Protein AF-A0A1B6AI35-F1 (afdb_monomer_lite)

Foldseek 3Di:
DDDQDDDAPLNSVLVVLVVVVVVDAFKDKDFAPFFQLDDVVQVVVLRCVLVVPFQKEFAAEPQLATRMIMGNHSVSVLSVFDRVCPPHNCSNVSSVVSCVVVVGGYHYDYYTYGDDDLVSLVVLLPPPSRDPVSNCVSVVVPQFQEEEEEEDAQLQPQQLVQLVVCCVLPVRYYEYEYQDHPDCNVVSNVVRHHYHYFHHDPVRSLVVSVVVDPTPHYHYDYSNDDDDSCVSVVQRVQVVDVPDPDDDD

Secondary structure (DSSP, 8-state):
-PPP-SSSHHHHHHHHHHHHHHH--S-EEEE-S--TT--HHHHHHHHHHHHTT-SEEEEEBTTSSEEEEEESS--GGGG-S-GGGTTSTTHHHHHHHHHHHTT--EEE---B----SHHHHHHHTT-TTS-HHHHHHHTT-SPPPEEEEEEESS-TTTHHHHHHHHHHH--S-EEEEES---STHHHHHTTTSEEEE--SSHHHHHHHHHHH---SEEEE--TT----TTHHHHHHHHHTSTT------

pLDDT: mean 90.68, std 7.68, range [59.0, 98.56]

Sequence (249 aa):
MLPQSGGDLGRRLTHAVETVFSWRAGPLVVLGTDAPTLTGDHLTAAFAALEGGSDVVLGPAFDGGYYLIGMRAPHTGLFGIDPALWSTEKVLTATLALAERKRLSTQLLSPLRDLDTPDDAAALLDDPRLPADIAALLRKERPVKVSIIMPVLNEEATVRTSLSRLCRDFPDCELVVDGGSTDATVESASPHATVLHSARGRARQMNTGARHCTGEVLWFVHADTEIAPAALAQIRAVLAAPDVVGGAV

Radius of gyration: 28.38 Å; chains: 1; bounding box: 57×36×75 Å

Structure (mmCIF, N/CA/C/O backbone):
data_AF-A0A1B6AI35-F1
#
_entry.id   AF-A0A1B6AI35-F1
#
loop_
_atom_site.group_PDB
_atom_site.id
_atom_site.type_symbol
_atom_site.label_atom_id
_atom_site.label_alt_id
_atom_site.label_comp_id
_atom_site.label_asym_id
_atom_site.label_entity_id
_atom_site.label_seq_id
_atom_site.pdbx_PDB_ins_code
_atom_site.Cartn_x
_atom_site.Cartn_y
_atom_site.Cartn_z
_atom_site.occupancy
_atom_site.B_iso_or_equiv
_atom_site.auth_seq_id
_atom_site.auth_comp_id
_atom_site.auth_asym_id
_atom_site.auth_atom_id
_atom_site.pdbx_PDB_model_num
ATOM 1 N N . MET A 1 1 ? -11.235 -17.931 3.988 1.00 67.06 1 MET A N 1
ATOM 2 C CA . MET A 1 1 ? -11.504 -16.489 3.799 1.00 67.06 1 MET A CA 1
ATOM 3 C C . MET A 1 1 ? -13.006 -16.287 3.715 1.00 67.06 1 MET A C 1
ATOM 5 O O . MET A 1 1 ? -13.656 -17.108 3.078 1.00 67.06 1 MET A O 1
ATOM 9 N N . LEU A 1 2 ? -13.544 -15.255 4.371 1.00 82.25 2 LEU A N 1
ATOM 10 C CA . LEU A 1 2 ? -14.963 -14.892 4.317 1.00 82.25 2 LEU A CA 1
ATOM 11 C C . LEU A 1 2 ? -15.118 -13.665 3.400 1.00 82.25 2 LEU A C 1
ATOM 13 O O . LEU A 1 2 ? -14.504 -12.640 3.694 1.00 82.25 2 LEU A O 1
ATOM 17 N N . PRO A 1 3 ? -15.861 -13.750 2.281 1.00 86.69 3 PRO A N 1
ATOM 18 C CA . PRO A 1 3 ? -16.094 -12.591 1.427 1.00 86.69 3 PRO A CA 1
ATOM 19 C C . PRO A 1 3 ? -16.960 -11.560 2.160 1.00 86.69 3 PRO A C 1
ATOM 21 O O . PRO A 1 3 ? -17.913 -11.921 2.849 1.00 86.69 3 PRO A O 1
ATOM 24 N N . GLN A 1 4 ? -16.650 -10.272 1.998 1.00 87.31 4 GLN A N 1
ATOM 25 C CA . GLN A 1 4 ? -17.502 -9.209 2.531 1.00 87.31 4 GLN A CA 1
ATOM 26 C C . GLN A 1 4 ? -18.846 -9.202 1.792 1.00 87.31 4 GLN A C 1
ATOM 28 O O . GLN A 1 4 ? -18.881 -9.250 0.562 1.00 87.31 4 GLN A O 1
ATOM 33 N N . SER A 1 5 ? -19.953 -9.112 2.529 1.00 85.19 5 SER A N 1
ATOM 34 C CA . SER A 1 5 ? -21.302 -9.105 1.960 1.00 85.19 5 SER A CA 1
ATOM 35 C C . SER A 1 5 ? -22.166 -8.024 2.618 1.00 85.19 5 SER A C 1
ATOM 37 O O . SER A 1 5 ? -22.082 -7.790 3.818 1.00 85.19 5 SER A O 1
ATOM 39 N N . GLY A 1 6 ? -22.966 -7.312 1.821 1.00 82.75 6 GLY A N 1
ATOM 40 C CA . GLY A 1 6 ? -23.762 -6.171 2.287 1.00 82.75 6 GLY A CA 1
ATOM 41 C C . GLY A 1 6 ? -23.595 -4.925 1.413 1.00 82.75 6 GLY A C 1
ATOM 42 O O . GLY A 1 6 ? -22.562 -4.733 0.767 1.00 82.75 6 GLY A O 1
ATOM 43 N N . GLY A 1 7 ? -24.642 -4.093 1.381 1.00 84.88 7 GLY A N 1
ATOM 44 C CA . GLY A 1 7 ? -24.722 -2.907 0.515 1.00 84.88 7 GLY A CA 1
ATOM 45 C C . GLY A 1 7 ? -23.834 -1.735 0.943 1.00 84.88 7 GLY A C 1
ATOM 46 O O . GLY A 1 7 ? -23.431 -0.951 0.094 1.00 84.88 7 GLY A O 1
ATOM 47 N N . ASP A 1 8 ? -23.491 -1.655 2.227 1.00 88.38 8 ASP A N 1
ATOM 48 C CA . ASP A 1 8 ? -22.642 -0.619 2.822 1.00 88.38 8 ASP A CA 1
ATOM 49 C C . ASP A 1 8 ? -21.626 -1.243 3.798 1.00 88.38 8 ASP A C 1
ATOM 51 O O . ASP A 1 8 ? -21.697 -2.440 4.108 1.00 88.38 8 ASP A O 1
ATOM 55 N N . LEU A 1 9 ? -20.659 -0.443 4.261 1.00 88.00 9 LEU A N 1
ATOM 56 C CA . LEU A 1 9 ? -19.599 -0.902 5.162 1.00 88.00 9 LEU A CA 1
ATOM 57 C C . LEU A 1 9 ? -20.160 -1.434 6.489 1.00 88.00 9 LEU A C 1
ATOM 59 O O . LEU A 1 9 ? -19.742 -2.499 6.941 1.00 88.00 9 LEU A O 1
ATOM 63 N N . GLY A 1 10 ? -21.153 -0.761 7.072 1.00 91.00 10 GLY A N 1
ATOM 64 C CA . GLY A 1 10 ? -21.776 -1.190 8.324 1.00 91.00 10 GLY A CA 1
ATOM 65 C C . GLY A 1 10 ? -22.428 -2.570 8.222 1.00 91.00 10 GLY A C 1
ATOM 66 O O . 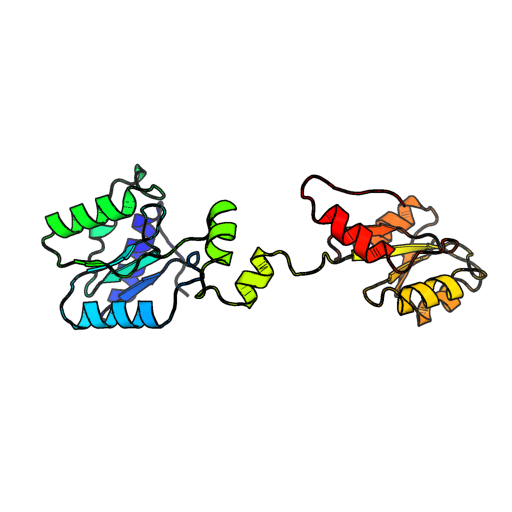GLY A 1 10 ? -22.257 -3.411 9.108 1.00 91.00 10 GLY A O 1
ATOM 67 N N . ARG A 1 11 ? -23.112 -2.860 7.111 1.00 91.69 11 ARG A N 1
ATOM 68 C CA . ARG A 1 11 ? -23.694 -4.183 6.829 1.00 91.69 11 ARG A CA 1
ATOM 69 C C . ARG A 1 11 ? -22.627 -5.252 6.615 1.00 91.69 11 ARG A C 1
ATOM 71 O O . ARG A 1 11 ? -22.798 -6.366 7.107 1.00 91.69 11 ARG A O 1
ATOM 78 N N . ARG A 1 12 ? -21.523 -4.915 5.941 1.00 93.19 12 ARG A N 1
ATOM 79 C CA . ARG A 1 12 ? -20.384 -5.832 5.753 1.00 93.19 12 ARG A CA 1
ATOM 80 C C . ARG A 1 12 ? -19.729 -6.199 7.077 1.00 93.19 12 ARG A C 1
ATOM 82 O O . ARG A 1 12 ? -19.496 -7.380 7.330 1.00 93.19 12 ARG A O 1
ATOM 89 N N . LEU A 1 13 ? -19.497 -5.208 7.935 1.00 93.69 13 LEU A N 1
ATOM 90 C CA . LEU A 1 13 ? -18.969 -5.411 9.283 1.00 93.69 13 LEU A CA 1
ATOM 91 C C . LEU A 1 13 ? -19.935 -6.231 10.144 1.00 93.69 13 LEU A C 1
ATOM 93 O O . LEU A 1 13 ? -19.516 -7.193 10.782 1.00 93.69 13 LEU A O 1
ATOM 97 N N . THR A 1 14 ? -21.233 -5.915 10.095 1.00 94.56 14 THR A N 1
ATOM 98 C CA . THR A 1 14 ? -22.290 -6.670 10.789 1.00 94.56 14 THR A CA 1
ATOM 99 C C . THR A 1 14 ? -22.252 -8.146 10.413 1.00 94.56 14 THR A C 1
ATOM 101 O O . THR A 1 14 ? -22.123 -9.000 11.288 1.00 94.56 14 THR A O 1
ATOM 104 N N . HIS A 1 15 ? -22.280 -8.447 9.112 1.00 94.44 15 HIS A N 1
ATOM 105 C CA . HIS A 1 15 ? -22.271 -9.821 8.628 1.00 94.44 15 HIS A CA 1
ATOM 106 C C . HIS A 1 15 ? -20.992 -10.570 9.014 1.00 94.44 15 HIS A C 1
ATOM 108 O O . HIS A 1 15 ? -21.059 -11.724 9.442 1.00 94.44 15 HIS A O 1
ATOM 114 N N . ALA A 1 16 ? -19.828 -9.927 8.887 1.00 94.06 16 ALA A N 1
ATOM 115 C CA . ALA A 1 16 ? -18.554 -10.535 9.253 1.00 94.06 16 ALA A CA 1
ATOM 116 C C . ALA A 1 16 ? -18.503 -10.877 10.750 1.00 94.06 16 ALA A C 1
ATOM 118 O O . ALA A 1 16 ? -18.157 -12.002 11.112 1.00 94.06 16 ALA A O 1
ATOM 119 N N . VAL A 1 17 ? -18.901 -9.935 11.611 1.00 95.06 17 VAL A N 1
ATOM 120 C CA . VAL A 1 17 ? -18.910 -10.113 13.068 1.00 95.06 17 VAL A CA 1
ATOM 121 C C . VAL A 1 17 ? -19.884 -11.215 13.482 1.00 95.06 17 VAL A C 1
ATOM 123 O O . VAL A 1 17 ? -19.480 -12.146 14.175 1.00 95.06 17 VAL A O 1
ATOM 126 N N . GLU A 1 18 ? -21.137 -11.170 13.022 1.00 94.44 18 GLU A N 1
ATOM 127 C CA . GLU A 1 18 ? -22.137 -12.205 13.325 1.00 94.44 18 GLU A CA 1
ATOM 128 C C . GLU A 1 18 ? -21.690 -13.591 12.866 1.00 94.44 18 GLU A C 1
ATOM 130 O O . GLU A 1 18 ? -21.819 -14.566 13.609 1.00 94.44 18 GLU A O 1
ATOM 135 N N . THR A 1 19 ? -21.106 -13.680 11.670 1.00 94.31 19 THR A N 1
ATOM 136 C CA . THR A 1 19 ? -20.639 -14.960 11.141 1.00 94.31 19 THR A CA 1
ATOM 137 C C . THR A 1 19 ? -19.510 -15.534 11.992 1.00 94.31 19 THR A C 1
ATOM 139 O O . THR A 1 19 ? -19.564 -16.706 12.360 1.00 94.31 19 THR A O 1
ATOM 142 N N . VAL A 1 20 ? -18.514 -14.731 12.374 1.00 94.19 20 VAL A N 1
ATOM 143 C CA . VAL A 1 20 ? -17.407 -15.225 13.207 1.00 94.19 20 VAL A CA 1
ATOM 144 C C . VAL A 1 20 ? -17.890 -15.615 14.607 1.00 94.19 20 VAL A C 1
ATOM 146 O O . VAL A 1 20 ? -17.492 -16.668 15.111 1.00 94.19 20 VAL A O 1
ATOM 149 N N . PHE A 1 21 ? -18.800 -14.840 15.206 1.00 94.75 21 PHE A N 1
ATOM 150 C CA . PHE A 1 21 ? -19.406 -15.194 16.494 1.00 94.75 21 PHE A CA 1
ATOM 151 C C . PHE A 1 21 ? -20.277 -16.457 16.427 1.00 94.75 21 PHE A C 1
ATOM 153 O O . PHE A 1 21 ? -20.396 -17.164 17.426 1.00 94.75 21 PHE A O 1
ATOM 160 N N . SER A 1 22 ? -20.840 -16.792 15.260 1.00 94.44 22 SER A N 1
ATOM 161 C CA . SER A 1 22 ? -21.546 -18.066 15.063 1.00 94.44 22 SER A CA 1
ATOM 162 C C . SER A 1 22 ? -20.613 -19.284 15.100 1.00 94.44 22 SER A C 1
ATOM 164 O O . SER A 1 22 ? -21.059 -20.395 15.382 1.00 94.44 22 SER A O 1
ATOM 166 N N . TRP A 1 23 ? -19.316 -19.088 14.837 1.00 93.56 23 TRP A N 1
ATOM 167 C CA . TRP A 1 23 ? -18.310 -20.154 14.844 1.00 93.56 23 TRP A CA 1
ATOM 168 C C . TRP A 1 23 ? -17.618 -20.308 16.195 1.00 93.56 23 TRP A C 1
ATOM 170 O O . TRP A 1 23 ? -17.266 -21.421 16.583 1.00 93.56 23 TRP A O 1
ATOM 180 N N . ARG A 1 24 ? -17.379 -19.198 16.901 1.00 91.19 24 ARG A N 1
ATOM 181 C CA . ARG A 1 24 ? -16.701 -19.193 18.201 1.00 91.19 24 ARG A CA 1
ATOM 182 C C . ARG A 1 24 ? -17.150 -18.030 19.072 1.00 91.19 24 ARG A C 1
ATOM 184 O O . ARG A 1 24 ? -17.324 -16.913 18.600 1.00 91.19 24 ARG A O 1
ATOM 191 N N . ALA A 1 25 ? -17.229 -18.292 20.371 1.00 86.88 25 ALA A N 1
ATOM 192 C CA . ALA A 1 25 ? -17.312 -17.241 21.373 1.00 86.88 25 ALA A CA 1
ATOM 193 C C . ALA A 1 25 ? -15.927 -16.622 21.637 1.00 86.88 25 ALA A C 1
ATOM 195 O O . ALA A 1 25 ? -14.885 -17.204 21.314 1.00 86.88 25 ALA A O 1
ATOM 196 N N . GLY A 1 26 ? -15.930 -15.456 22.277 1.00 83.75 26 GLY A N 1
ATOM 197 C CA . GLY A 1 26 ? -14.730 -14.762 22.733 1.00 83.75 26 GLY A CA 1
ATOM 198 C C . GLY A 1 26 ? -14.513 -13.425 22.034 1.00 83.75 26 GLY A C 1
ATOM 199 O O . GLY A 1 26 ? -15.265 -13.074 21.125 1.00 83.75 26 GLY A O 1
ATOM 200 N N . PRO A 1 27 ? -13.492 -12.669 22.462 1.00 94.06 27 PRO A N 1
ATOM 201 C CA . PRO A 1 27 ? -13.202 -11.386 21.857 1.00 94.06 27 PRO A CA 1
ATOM 202 C C . PRO A 1 27 ? -12.868 -11.556 20.372 1.00 94.06 27 PRO A C 1
ATOM 204 O O . PRO A 1 27 ? -12.071 -12.414 19.982 1.00 94.06 27 PRO A O 1
ATOM 207 N N . LEU A 1 28 ? -13.501 -10.725 19.554 1.00 95.44 28 LEU A N 1
ATOM 208 C CA . LEU A 1 28 ? -13.238 -10.567 18.133 1.00 95.44 28 LEU A CA 1
ATOM 209 C C . LEU A 1 28 ? -12.641 -9.183 17.914 1.00 95.44 28 LEU A C 1
ATOM 211 O O . LEU A 1 28 ? -13.140 -8.206 18.464 1.00 95.44 28 LEU A O 1
ATOM 215 N N . VAL A 1 29 ? -11.616 -9.097 17.074 1.00 96.38 29 VAL A N 1
ATOM 216 C CA . VAL A 1 29 ? -11.051 -7.832 16.607 1.00 96.38 29 VAL A CA 1
ATOM 217 C C . VAL A 1 29 ? -11.204 -7.766 15.095 1.00 96.38 29 VAL A C 1
ATOM 219 O O . VAL A 1 29 ? -10.846 -8.709 14.389 1.00 96.38 29 VAL A O 1
ATOM 222 N N . VAL A 1 30 ? -11.744 -6.653 14.611 1.00 95.56 30 VAL A N 1
ATOM 223 C CA . VAL A 1 30 ? -11.792 -6.288 13.196 1.00 95.56 30 VAL A CA 1
ATOM 224 C C . VAL A 1 30 ? -10.810 -5.145 12.984 1.00 95.56 30 VAL A C 1
ATOM 226 O O . VAL A 1 30 ? -10.806 -4.189 13.758 1.00 95.56 30 VAL A O 1
ATOM 229 N N . LEU A 1 31 ? -9.973 -5.258 11.957 1.00 95.25 31 LEU A N 1
ATOM 230 C CA . LEU A 1 31 ? -8.904 -4.311 11.649 1.00 95.25 31 LEU A CA 1
ATOM 231 C C . LEU A 1 31 ? -8.967 -3.870 10.185 1.00 95.25 31 LEU A C 1
ATOM 233 O O . LEU A 1 31 ? -9.273 -4.680 9.306 1.00 95.25 31 LEU A O 1
ATOM 237 N N . GLY A 1 32 ? -8.682 -2.591 9.958 1.00 91.50 32 GLY A N 1
ATOM 238 C CA . GLY A 1 32 ? -8.361 -2.033 8.650 1.00 91.50 32 GLY A CA 1
ATOM 239 C C . GLY A 1 32 ? -6.974 -2.478 8.186 1.00 91.50 32 GLY A C 1
ATOM 240 O O . GLY A 1 32 ? -6.176 -3.010 8.960 1.00 91.50 32 GLY A O 1
ATOM 241 N N . THR A 1 33 ? -6.697 -2.298 6.898 1.00 90.62 33 THR A N 1
ATOM 242 C CA . THR A 1 33 ? -5.422 -2.695 6.264 1.00 90.62 33 THR A CA 1
ATOM 243 C C . THR A 1 33 ? -4.554 -1.503 5.864 1.00 90.62 33 THR A C 1
ATOM 245 O O . THR A 1 33 ? -3.510 -1.675 5.247 1.00 90.62 33 THR A O 1
ATOM 248 N N . ASP A 1 34 ? -5.011 -0.305 6.189 1.00 93.00 34 ASP A N 1
ATOM 249 C CA . ASP A 1 34 ? -4.526 1.011 5.779 1.00 93.00 34 ASP A CA 1
ATOM 250 C C . ASP A 1 34 ? -3.697 1.720 6.859 1.00 93.00 34 ASP A C 1
ATOM 252 O O . ASP A 1 34 ? -3.128 2.767 6.579 1.00 93.00 34 ASP A O 1
ATOM 256 N N . ALA A 1 35 ? -3.555 1.146 8.059 1.00 95.44 35 ALA A N 1
ATOM 257 C CA . ALA A 1 35 ? -2.707 1.670 9.133 1.00 95.44 35 ALA A CA 1
ATOM 258 C C . ALA A 1 35 ? -1.345 0.934 9.185 1.00 95.44 35 ALA A C 1
ATOM 260 O O . ALA A 1 35 ? -1.202 -0.043 9.929 1.00 95.44 35 ALA A O 1
ATOM 261 N N . PRO A 1 36 ? -0.312 1.367 8.432 1.00 95.44 36 PRO A N 1
ATOM 262 C CA . PRO A 1 36 ? 0.958 0.638 8.311 1.00 95.44 36 PRO A CA 1
ATOM 263 C C . PRO A 1 36 ? 1.791 0.616 9.600 1.00 95.44 36 PRO A C 1
ATOM 265 O O . PRO A 1 36 ? 2.713 -0.186 9.724 1.00 95.44 36 PRO A O 1
ATOM 268 N N . THR A 1 37 ? 1.479 1.485 10.563 1.00 96.50 37 THR A N 1
ATOM 269 C CA . THR A 1 37 ? 2.123 1.543 11.885 1.00 96.50 37 THR A CA 1
ATOM 270 C C . THR A 1 37 ? 1.389 0.713 12.943 1.00 96.50 37 THR A C 1
ATOM 272 O O . THR A 1 37 ? 1.761 0.742 14.119 1.00 96.50 37 THR A O 1
ATOM 275 N N . LEU A 1 38 ? 0.361 -0.055 12.552 1.00 96.31 38 LEU A N 1
ATOM 276 C CA . LEU A 1 38 ? -0.280 -1.034 13.424 1.00 96.31 38 LEU A CA 1
ATOM 277 C C . LEU A 1 38 ? 0.708 -2.150 13.768 1.00 96.31 38 LEU A C 1
ATOM 279 O O . LEU A 1 38 ? 1.250 -2.833 12.903 1.00 96.31 38 LEU A O 1
ATOM 283 N N . THR A 1 39 ? 0.909 -2.361 15.065 1.00 94.62 39 THR A N 1
ATOM 284 C CA . THR A 1 39 ? 1.838 -3.367 15.598 1.00 94.62 39 THR A CA 1
ATOM 285 C C . THR A 1 39 ? 1.116 -4.418 16.437 1.00 94.62 39 THR A C 1
ATOM 287 O O . THR A 1 39 ? -0.031 -4.233 16.857 1.00 94.62 39 THR A O 1
ATOM 290 N N . GLY A 1 40 ? 1.818 -5.510 16.752 1.00 95.44 40 GLY A N 1
ATOM 291 C CA . GLY A 1 40 ? 1.330 -6.533 17.682 1.00 95.44 40 GLY A CA 1
ATOM 292 C C . GLY A 1 40 ? 0.985 -5.993 19.076 1.00 95.44 40 GLY A C 1
ATOM 293 O O . GLY A 1 40 ? 0.092 -6.537 19.725 1.00 95.44 40 GLY A O 1
ATOM 294 N N . ASP A 1 41 ? 1.607 -4.895 19.513 1.00 96.00 41 ASP A N 1
ATOM 295 C CA . ASP A 1 41 ? 1.307 -4.264 20.806 1.00 96.00 41 ASP A CA 1
ATOM 296 C C . ASP A 1 41 ? -0.113 -3.690 20.840 1.00 96.00 41 ASP A C 1
ATOM 298 O O . ASP A 1 41 ? -0.809 -3.820 21.846 1.00 96.00 41 ASP A O 1
ATOM 302 N N . HIS A 1 42 ? -0.589 -3.131 19.722 1.00 97.19 42 HIS A N 1
ATOM 303 C CA . HIS A 1 42 ? -1.960 -2.627 19.608 1.00 97.19 42 HIS A CA 1
ATOM 304 C C . HIS A 1 42 ? -2.976 -3.768 19.694 1.00 97.19 42 HIS A C 1
ATOM 306 O O . HIS A 1 42 ? -3.974 -3.657 20.405 1.00 97.19 42 HIS A O 1
ATOM 312 N N . LEU A 1 43 ? -2.702 -4.889 19.018 1.00 97.56 43 LEU A N 1
ATOM 313 C CA . LEU A 1 43 ? -3.551 -6.080 19.089 1.00 97.56 43 LEU A CA 1
ATOM 314 C C . LEU A 1 43 ? -3.559 -6.668 20.503 1.00 97.56 43 LEU A C 1
ATOM 316 O O . LEU A 1 43 ? -4.620 -6.996 21.028 1.00 97.56 43 LEU A O 1
ATOM 320 N N . THR A 1 44 ? -2.393 -6.744 21.144 1.00 97.94 44 THR A N 1
ATOM 321 C CA . THR A 1 44 ? -2.256 -7.223 22.525 1.00 97.94 44 THR A CA 1
ATOM 322 C C . THR A 1 44 ? -3.039 -6.337 23.492 1.00 97.94 44 THR A C 1
ATOM 324 O O . THR A 1 44 ? -3.802 -6.850 24.308 1.00 97.94 44 THR A O 1
ATOM 327 N N . ALA A 1 45 ? -2.927 -5.011 23.363 1.00 98.12 45 ALA A N 1
ATOM 328 C CA . ALA A 1 45 ? -3.696 -4.060 24.160 1.00 98.12 45 ALA A CA 1
ATOM 329 C C . ALA A 1 45 ? -5.210 -4.187 23.921 1.00 98.12 45 ALA A C 1
ATOM 331 O O . ALA A 1 45 ? -5.987 -4.120 24.873 1.00 98.12 45 ALA A O 1
ATOM 332 N N . ALA A 1 46 ? -5.632 -4.421 22.672 1.00 98.25 46 ALA A N 1
ATOM 333 C CA . ALA A 1 46 ? -7.037 -4.623 22.332 1.00 98.25 46 ALA A CA 1
ATOM 334 C C . ALA A 1 46 ? -7.625 -5.855 23.030 1.00 98.25 46 ALA A C 1
ATOM 336 O O . ALA A 1 46 ? -8.663 -5.761 23.686 1.00 98.25 46 ALA A O 1
ATOM 337 N N . PHE A 1 47 ? -6.952 -7.004 22.925 1.00 98.06 47 PHE A N 1
ATOM 338 C CA . PHE A 1 47 ? -7.404 -8.232 23.576 1.00 98.06 47 PHE A CA 1
ATOM 339 C C . PHE A 1 47 ? -7.359 -8.121 25.101 1.00 98.06 47 PHE A C 1
ATOM 341 O O . PHE A 1 47 ? -8.347 -8.464 25.745 1.00 98.06 47 PHE A O 1
ATOM 348 N N . ALA A 1 48 ? -6.291 -7.555 25.670 1.00 98.00 48 ALA A N 1
ATOM 349 C CA . ALA A 1 48 ? -6.176 -7.357 27.114 1.00 98.00 48 ALA A CA 1
ATOM 350 C C . ALA A 1 48 ? -7.313 -6.488 27.680 1.00 98.00 48 ALA A C 1
ATOM 352 O O . ALA A 1 48 ? -7.849 -6.792 28.743 1.00 98.00 48 ALA A O 1
ATOM 353 N N . ALA A 1 49 ? -7.725 -5.436 26.966 1.00 98.06 49 ALA A N 1
ATOM 354 C CA . ALA A 1 49 ? -8.857 -4.600 27.365 1.00 98.06 49 ALA A CA 1
ATOM 355 C C . ALA A 1 49 ? -10.199 -5.360 27.318 1.00 98.06 49 ALA A C 1
ATOM 357 O O . ALA A 1 49 ? -10.999 -5.279 28.255 1.00 98.06 49 ALA A O 1
ATOM 358 N N . LEU A 1 50 ? -10.440 -6.151 26.266 1.00 97.75 50 LEU A N 1
ATOM 359 C CA . LEU A 1 50 ? -11.661 -6.960 26.141 1.00 97.75 50 LEU A CA 1
ATOM 360 C C . LEU A 1 50 ? -11.747 -8.055 27.217 1.00 97.75 50 LEU A C 1
ATOM 362 O O . LEU A 1 50 ? -12.804 -8.262 27.822 1.00 97.75 50 LEU A O 1
ATOM 366 N N . GLU A 1 51 ? -10.631 -8.738 27.471 1.00 96.50 51 GLU A N 1
ATOM 367 C CA . GLU A 1 51 ? -10.493 -9.750 28.524 1.00 96.50 51 GLU A CA 1
ATOM 368 C C . GLU A 1 51 ? -10.593 -9.128 29.922 1.00 96.50 51 GLU A C 1
ATOM 370 O O . GLU A 1 51 ? -11.173 -9.726 30.827 1.00 96.50 51 GLU A O 1
ATOM 375 N N . GLY A 1 52 ? -10.096 -7.900 30.081 1.00 96.06 52 GLY A N 1
ATOM 376 C CA . GLY A 1 52 ? -10.132 -7.128 31.320 1.00 96.06 52 GLY A CA 1
ATOM 377 C C . GLY A 1 52 ? -11.501 -6.550 31.684 1.00 96.06 52 GLY A C 1
ATOM 378 O O . GLY A 1 52 ? -11.659 -6.037 32.790 1.00 96.06 52 GLY A O 1
ATOM 379 N N . GLY A 1 53 ? -12.500 -6.635 30.800 1.00 95.94 53 GLY A N 1
ATOM 380 C CA . GLY A 1 53 ? -13.869 -6.241 31.132 1.00 95.94 53 GLY A CA 1
ATOM 381 C C . GLY A 1 53 ? -14.530 -5.256 30.172 1.00 95.94 53 GLY A C 1
ATOM 382 O O . GLY A 1 53 ? -15.752 -5.113 30.262 1.00 95.94 53 GLY A O 1
ATOM 383 N N . SER A 1 54 ? -13.820 -4.680 29.202 1.00 97.69 54 SER A N 1
ATOM 384 C CA . SER A 1 54 ? -14.440 -3.805 28.197 1.00 97.69 54 SER A CA 1
ATOM 385 C C . SER A 1 54 ? -15.363 -4.575 27.244 1.00 97.69 54 SER A C 1
ATOM 387 O O . SER A 1 54 ? -15.034 -5.668 26.784 1.00 97.69 54 SER A O 1
ATOM 389 N N . ASP A 1 55 ? -16.525 -4.004 26.925 1.00 98.00 55 ASP A N 1
ATOM 390 C CA . ASP A 1 55 ? -17.436 -4.559 25.915 1.00 98.00 55 ASP A CA 1
ATOM 391 C C . ASP A 1 55 ? -16.905 -4.315 24.501 1.00 98.00 55 ASP A C 1
ATOM 393 O O . ASP A 1 55 ? -17.014 -5.182 23.627 1.00 98.00 55 ASP A O 1
ATOM 397 N N . VAL A 1 56 ? -16.331 -3.124 24.295 1.00 98.31 56 VAL A N 1
ATOM 398 C CA . VAL A 1 56 ? -15.853 -2.620 23.009 1.00 98.31 56 VAL A CA 1
ATOM 399 C C . VAL A 1 56 ? -14.497 -1.945 23.187 1.00 98.31 56 VAL A C 1
ATOM 401 O O . VAL A 1 56 ? -14.280 -1.184 24.130 1.00 98.31 56 VAL A O 1
ATOM 404 N N . VAL A 1 57 ? -13.597 -2.171 22.240 1.00 98.56 57 VAL A N 1
ATOM 405 C CA . VAL A 1 57 ? -12.326 -1.452 22.133 1.00 98.56 57 VAL A CA 1
ATOM 406 C C . VAL A 1 57 ? -12.247 -0.812 20.758 1.00 98.56 57 VAL A C 1
ATOM 408 O O . VAL A 1 57 ? -12.585 -1.454 19.771 1.00 98.56 57 VAL A O 1
ATOM 411 N N . LEU A 1 58 ? -11.815 0.440 20.671 1.00 98.50 58 LEU A N 1
ATOM 412 C CA . LEU A 1 58 ? -11.645 1.147 19.402 1.00 98.50 58 LEU A CA 1
ATOM 413 C C . LEU A 1 58 ? -10.210 1.655 19.291 1.00 98.50 58 LEU A C 1
ATOM 415 O O . LEU A 1 58 ? -9.675 2.213 20.246 1.00 98.50 58 LEU A O 1
ATOM 419 N N . GLY A 1 59 ? -9.596 1.467 18.128 1.00 98.12 59 GLY A N 1
ATOM 420 C CA . GLY A 1 59 ? -8.340 2.104 17.747 1.00 98.12 59 GLY A CA 1
ATOM 421 C C . GLY A 1 59 ? -8.629 3.330 16.886 1.00 98.12 59 GLY A C 1
ATOM 422 O O . GLY A 1 59 ? -8.979 3.138 15.723 1.00 98.12 59 GLY A O 1
ATOM 423 N N . PRO A 1 60 ? -8.535 4.563 17.418 1.00 98.00 60 PRO A N 1
ATOM 424 C CA . PRO A 1 60 ? -8.846 5.770 16.655 1.00 98.00 60 PRO A CA 1
ATOM 425 C C . PRO A 1 60 ? -7.893 5.965 15.473 1.00 98.00 60 PRO A C 1
ATOM 427 O O . PRO A 1 60 ? -6.685 5.775 15.624 1.00 98.00 60 PRO A O 1
ATOM 430 N N . ALA A 1 61 ? -8.420 6.386 14.329 1.00 96.12 61 ALA A 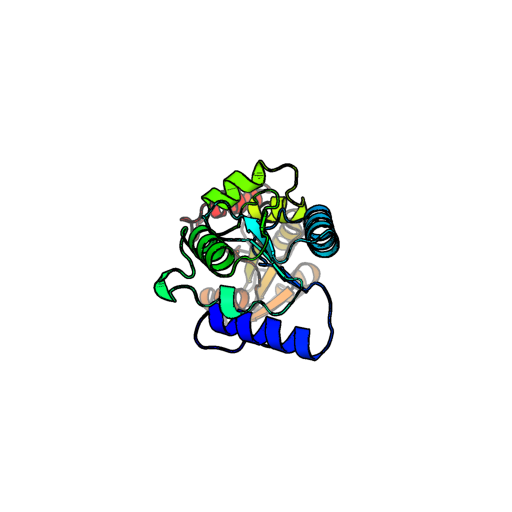N 1
ATOM 431 C CA . ALA A 1 61 ? -7.616 6.910 13.229 1.00 96.12 61 ALA A CA 1
ATOM 432 C C . ALA A 1 61 ? -7.600 8.451 13.283 1.00 96.12 61 ALA A C 1
ATOM 434 O O . ALA A 1 61 ? -8.504 9.067 13.860 1.00 96.12 61 ALA A O 1
ATOM 435 N N . PHE A 1 62 ? -6.542 9.084 12.766 1.00 93.94 62 PHE A N 1
ATOM 436 C CA . PHE A 1 62 ? -6.412 10.550 12.796 1.00 93.94 62 PHE A CA 1
ATOM 437 C C . PHE A 1 62 ? -7.417 11.266 11.885 1.00 93.94 62 PHE A C 1
ATOM 439 O O . PHE A 1 62 ? -7.701 12.440 12.125 1.00 93.94 62 PHE A O 1
ATOM 446 N N . ASP A 1 63 ? -7.972 10.568 10.898 1.00 91.38 63 ASP A N 1
ATOM 447 C CA . ASP A 1 63 ? -9.022 11.046 9.999 1.00 91.38 63 ASP A CA 1
ATOM 448 C C . ASP A 1 63 ? -10.402 11.182 10.680 1.00 91.38 63 ASP A C 1
ATOM 450 O O . ASP A 1 63 ? -11.308 11.775 10.105 1.00 91.38 63 ASP A O 1
ATOM 454 N N . GLY A 1 64 ? -10.574 10.662 11.906 1.00 93.00 64 GLY A N 1
ATOM 455 C CA . GLY A 1 64 ? -11.838 10.638 12.656 1.00 93.00 64 GLY A CA 1
ATOM 456 C C . GLY A 1 64 ? -12.629 9.322 12.551 1.00 93.00 64 GLY A C 1
ATOM 457 O O . GLY A 1 64 ? -13.711 9.179 13.140 1.00 93.00 64 GLY A O 1
ATOM 458 N N . GLY A 1 65 ? -12.088 8.335 11.842 1.00 94.88 65 GLY A N 1
ATOM 459 C CA . GLY A 1 65 ? -12.520 6.947 11.828 1.00 94.88 65 GLY A CA 1
ATOM 460 C C . GLY A 1 65 ? -11.857 6.092 12.912 1.00 94.88 65 GLY A C 1
ATOM 461 O O . GLY A 1 65 ? -11.457 6.554 13.987 1.00 94.88 65 GLY A O 1
ATOM 462 N N . TYR A 1 66 ? -11.778 4.790 12.646 1.00 96.06 66 TYR A N 1
ATOM 463 C CA . TYR A 1 66 ? -11.042 3.841 13.476 1.00 96.06 66 TYR A CA 1
ATOM 464 C C . TYR A 1 66 ? -10.381 2.769 12.610 1.00 96.06 66 TYR A C 1
ATOM 466 O O . TYR A 1 66 ? -11.026 2.166 11.756 1.00 96.06 66 TYR A O 1
ATOM 474 N N . TYR A 1 67 ? -9.111 2.474 12.887 1.00 96.19 67 TYR A N 1
ATOM 475 C CA . TYR A 1 67 ? -8.375 1.388 12.234 1.00 96.19 67 TYR A CA 1
ATOM 476 C C . TYR A 1 67 ? -8.703 0.018 12.847 1.00 96.19 67 TYR A C 1
ATOM 478 O O . TYR A 1 67 ? -8.359 -1.023 12.288 1.00 96.19 67 TYR A O 1
ATOM 486 N N . LEU A 1 68 ? -9.328 -0.004 14.031 1.00 97.19 68 LEU A N 1
ATOM 487 C CA . LEU A 1 68 ? -9.629 -1.225 14.772 1.00 97.19 68 LEU A CA 1
ATOM 488 C C . LEU A 1 68 ? -10.917 -1.082 15.579 1.00 97.19 68 LEU A C 1
ATOM 490 O O . LEU A 1 68 ? -11.113 -0.087 16.276 1.00 97.19 68 LEU A O 1
ATOM 494 N N . ILE A 1 69 ? -11.747 -2.125 15.556 1.00 98.00 69 ILE A N 1
ATOM 495 C CA . ILE A 1 69 ? -12.841 -2.315 16.511 1.00 98.00 69 ILE A CA 1
ATOM 496 C C . ILE A 1 69 ? -12.811 -3.738 17.078 1.00 98.00 69 ILE A C 1
ATOM 498 O O . ILE A 1 69 ? -12.882 -4.732 16.358 1.00 98.00 69 ILE A O 1
ATOM 502 N N . GLY A 1 70 ? -12.683 -3.830 18.396 1.00 97.81 70 GLY A N 1
ATOM 503 C CA . GLY A 1 70 ? -12.740 -5.052 19.180 1.00 97.81 70 GLY A CA 1
ATOM 504 C C . GLY A 1 70 ? -14.071 -5.173 19.912 1.00 97.81 70 GLY A C 1
ATOM 505 O O . GLY A 1 70 ? -14.591 -4.177 20.410 1.00 97.81 70 GLY A O 1
ATOM 506 N N . MET A 1 71 ? -14.627 -6.379 19.993 1.00 97.25 71 MET A N 1
ATOM 507 C CA . MET A 1 71 ? -15.887 -6.652 20.684 1.00 97.25 71 MET A CA 1
ATOM 508 C C . MET A 1 71 ? -15.821 -7.974 21.441 1.00 97.25 71 MET A C 1
ATOM 510 O O . MET A 1 71 ? -15.351 -8.977 20.904 1.00 97.25 71 MET A O 1
ATOM 514 N N . ARG A 1 72 ? -16.347 -8.007 22.668 1.00 96.19 72 ARG A N 1
ATOM 515 C CA . ARG A 1 72 ? -16.447 -9.244 23.464 1.00 96.19 72 ARG A CA 1
ATOM 516 C C . ARG A 1 72 ? -17.648 -10.121 23.083 1.00 96.19 72 ARG A C 1
ATOM 518 O O . ARG A 1 72 ? -17.611 -11.336 23.256 1.00 96.19 72 ARG A O 1
ATOM 525 N N . ALA A 1 73 ? -18.706 -9.498 22.581 1.00 94.88 73 ALA A N 1
ATOM 526 C CA . ALA A 1 73 ? -19.942 -10.122 22.116 1.00 94.88 73 ALA A CA 1
ATOM 527 C C . ALA A 1 73 ? -20.371 -9.455 20.792 1.00 94.88 73 ALA A C 1
ATOM 529 O O . ALA A 1 73 ? -19.853 -8.379 20.483 1.00 94.88 73 ALA A O 1
ATOM 530 N N . PRO A 1 74 ? -21.296 -10.036 19.999 1.00 95.06 74 PRO A N 1
ATOM 531 C CA . PRO A 1 74 ? -21.704 -9.476 18.706 1.00 95.06 74 PRO A CA 1
ATOM 532 C C . PRO A 1 74 ? -22.553 -8.204 18.876 1.00 95.06 74 PRO A C 1
ATOM 534 O O . PRO A 1 74 ? -23.756 -8.185 18.627 1.00 95.06 74 PRO A O 1
ATOM 537 N N . HIS A 1 75 ? -21.928 -7.103 19.291 1.00 95.38 75 HIS A N 1
ATOM 538 C CA . HIS A 1 75 ? -22.545 -5.785 19.424 1.00 95.38 75 HIS A CA 1
ATOM 539 C C . HIS A 1 75 ? -22.695 -5.098 18.054 1.00 95.38 75 HIS A C 1
ATOM 541 O O . HIS A 1 75 ? -22.413 -3.909 17.908 1.00 95.38 75 HIS A O 1
ATOM 547 N N . THR A 1 76 ? -23.183 -5.822 17.039 1.00 94.12 76 THR A N 1
ATOM 548 C CA . THR A 1 76 ? -23.316 -5.340 15.649 1.00 94.12 76 THR A CA 1
ATOM 549 C C . THR A 1 76 ? -24.239 -4.139 15.505 1.00 94.12 76 THR A C 1
ATOM 551 O O . THR A 1 76 ? -24.096 -3.349 14.577 1.00 94.12 76 THR A O 1
ATOM 554 N N . GLY A 1 77 ? -25.108 -3.905 16.492 1.00 93.62 77 GLY A N 1
ATOM 555 C CA . GLY A 1 77 ? -25.873 -2.668 16.602 1.00 93.62 77 GLY A CA 1
ATOM 556 C C . GLY A 1 77 ? -25.019 -1.393 16.663 1.00 93.62 77 GLY A C 1
ATOM 557 O O . GLY A 1 77 ? -25.597 -0.324 16.525 1.00 93.62 77 GLY A O 1
ATOM 558 N N . LEU A 1 78 ? -23.699 -1.475 16.873 1.00 95.44 78 LEU A N 1
ATOM 559 C CA . LEU A 1 78 ? -22.757 -0.351 16.766 1.00 95.44 78 LEU A CA 1
ATOM 560 C C . LEU A 1 78 ? -22.474 0.070 15.321 1.00 95.44 78 LEU A C 1
ATOM 562 O O . LEU A 1 78 ? -22.143 1.225 15.080 1.00 95.44 78 LEU A O 1
ATOM 566 N N . PHE A 1 79 ? -22.663 -0.830 14.357 1.00 94.88 79 PHE A N 1
ATOM 567 C CA . PHE A 1 79 ? -22.537 -0.530 12.930 1.00 94.88 79 PHE A CA 1
ATOM 568 C C . PHE A 1 79 ? -23.811 0.091 12.338 1.00 94.88 79 PHE A C 1
ATOM 570 O O . PHE A 1 79 ? -23.849 0.436 11.161 1.00 94.88 79 PHE A O 1
ATOM 577 N N . GLY A 1 80 ? -24.858 0.258 13.152 1.00 91.38 80 GLY A N 1
ATOM 578 C CA . GLY A 1 80 ? -26.113 0.912 12.779 1.00 91.38 80 GLY A CA 1
ATOM 579 C C . GLY A 1 80 ? -26.070 2.441 12.850 1.00 91.38 80 GLY A C 1
ATOM 580 O O . GLY A 1 80 ? -27.100 3.051 13.137 1.00 91.38 80 GLY A O 1
ATOM 581 N N . ILE A 1 81 ? -24.898 3.059 12.666 1.00 91.31 81 ILE A N 1
ATOM 582 C CA . ILE A 1 81 ? -24.793 4.513 12.477 1.00 91.31 81 ILE A CA 1
ATOM 583 C C . ILE A 1 81 ? -25.426 4.915 11.137 1.00 91.31 81 ILE A C 1
ATOM 585 O O . ILE A 1 81 ? -25.655 4.067 10.273 1.00 91.31 81 ILE A O 1
ATOM 589 N N . ASP A 1 82 ? -25.734 6.203 10.972 1.00 89.81 82 ASP A N 1
ATOM 590 C CA . ASP A 1 82 ? -26.269 6.721 9.709 1.00 89.81 82 ASP A CA 1
ATOM 591 C C . ASP A 1 82 ? -25.331 6.329 8.550 1.00 89.81 82 ASP A C 1
ATOM 593 O O . ASP A 1 82 ? -24.136 6.637 8.622 1.00 89.81 82 ASP A O 1
ATOM 597 N N . PRO A 1 83 ? -25.834 5.655 7.495 1.00 86.12 83 PRO A N 1
ATOM 598 C CA . PRO A 1 83 ? -25.012 5.246 6.370 1.00 86.12 83 PRO A CA 1
ATOM 599 C C . PRO A 1 83 ? -24.218 6.382 5.715 1.00 86.12 83 PRO A C 1
ATOM 601 O O . PRO A 1 83 ? -23.138 6.126 5.190 1.00 86.12 83 PRO A O 1
ATOM 604 N N . ALA A 1 84 ? -24.718 7.621 5.772 1.00 88.25 84 ALA A N 1
ATOM 605 C CA . ALA A 1 84 ? -24.038 8.801 5.240 1.00 88.25 84 ALA A CA 1
ATOM 606 C C . ALA A 1 84 ? -22.809 9.231 6.060 1.00 88.25 84 ALA A C 1
ATOM 608 O O . ALA A 1 84 ? -22.021 10.048 5.591 1.00 88.25 84 ALA A O 1
ATOM 609 N N . LEU A 1 85 ? -22.649 8.714 7.283 1.00 88.56 85 LEU A N 1
ATOM 610 C CA . LEU A 1 85 ? -21.478 8.977 8.118 1.00 88.56 85 LEU A CA 1
ATOM 611 C C . LEU A 1 85 ? -20.328 8.019 7.831 1.00 88.56 85 LEU A C 1
ATOM 613 O O . LEU A 1 85 ? -19.205 8.340 8.205 1.00 88.56 85 LEU A O 1
ATOM 617 N N . TRP A 1 86 ? -20.567 6.866 7.199 1.00 88.06 86 TRP A N 1
ATOM 618 C CA . TRP A 1 86 ? -19.472 5.978 6.808 1.00 88.06 86 TRP A CA 1
ATOM 619 C C . TRP A 1 86 ? -18.505 6.701 5.871 1.00 88.06 86 TRP A C 1
ATOM 621 O O . TRP A 1 86 ? -18.935 7.461 5.007 1.00 88.06 86 TRP A O 1
ATOM 631 N N . SER A 1 87 ? -17.205 6.445 6.051 1.00 83.25 87 SER A N 1
ATOM 632 C CA . SER A 1 87 ? -16.130 7.125 5.313 1.00 83.25 87 SER A CA 1
ATOM 633 C C . SER A 1 87 ? -16.087 8.643 5.551 1.00 83.25 87 SER A C 1
ATOM 635 O O . SER A 1 87 ? -15.807 9.415 4.639 1.00 83.25 87 SER A O 1
ATOM 637 N N . THR A 1 88 ? -16.394 9.077 6.778 1.00 88.94 88 THR A N 1
ATOM 638 C CA . THR A 1 88 ? -16.241 10.471 7.219 1.00 88.94 88 THR A CA 1
ATOM 639 C C . THR A 1 88 ? -15.524 10.540 8.566 1.00 88.94 88 THR A C 1
ATOM 641 O O . THR A 1 88 ? -15.569 9.592 9.351 1.00 88.94 88 THR A O 1
ATOM 644 N N . GLU A 1 89 ? -15.007 11.719 8.909 1.00 90.62 89 GLU A N 1
ATOM 645 C CA . GLU A 1 89 ? -14.371 12.027 10.203 1.00 90.62 89 GLU A CA 1
ATOM 646 C C . GLU A 1 89 ? -15.279 11.863 11.440 1.00 90.62 89 GLU A C 1
ATOM 648 O O . GLU A 1 89 ? -14.865 12.036 12.587 1.00 90.62 89 GLU A O 1
ATOM 653 N N . LYS A 1 90 ? -16.567 11.567 11.233 1.00 93.81 90 LYS A N 1
ATOM 654 C CA . LYS A 1 90 ? -17.569 11.454 12.300 1.00 93.81 90 LYS A CA 1
ATOM 655 C C . LYS A 1 90 ? -17.840 10.013 12.713 1.00 93.81 90 LYS A C 1
ATOM 657 O O . LYS A 1 90 ? -18.593 9.807 13.669 1.00 93.81 90 LYS A O 1
ATOM 662 N N . VAL A 1 91 ? -17.252 9.025 12.032 1.00 94.25 91 VAL A N 1
ATOM 663 C CA . VAL A 1 91 ? -17.503 7.596 12.281 1.00 94.25 91 VAL A CA 1
ATOM 664 C C . VAL A 1 91 ? -17.187 7.218 13.726 1.00 94.25 91 VAL A C 1
ATOM 666 O O . VAL A 1 91 ? -18.036 6.611 14.389 1.00 94.25 91 VAL A O 1
ATOM 669 N N . LEU A 1 92 ? -16.017 7.598 14.251 1.00 96.50 92 LEU A N 1
ATOM 670 C CA . LEU A 1 92 ? -15.625 7.262 15.622 1.00 96.50 92 LEU A CA 1
ATOM 671 C C . LEU A 1 92 ? -16.592 7.866 16.642 1.00 96.50 92 LEU A C 1
ATOM 673 O O . LEU A 1 92 ? -17.129 7.156 17.493 1.00 96.50 92 LEU A O 1
ATOM 677 N N . THR A 1 93 ? -16.864 9.165 16.514 1.00 97.06 93 THR A N 1
ATOM 678 C CA . THR A 1 93 ? -17.755 9.898 17.424 1.00 97.06 93 THR A CA 1
ATOM 679 C C . THR A 1 93 ? -19.169 9.314 17.414 1.00 97.06 93 THR A C 1
ATOM 681 O O . THR A 1 93 ? -19.757 9.082 18.471 1.00 97.06 93 THR A O 1
ATOM 684 N N . ALA A 1 94 ? -19.713 9.013 16.231 1.00 96.62 94 ALA A N 1
ATOM 685 C CA . ALA A 1 94 ? -21.037 8.410 16.097 1.00 96.62 94 ALA A CA 1
ATOM 686 C C . ALA A 1 94 ? -21.099 6.999 16.706 1.00 96.62 94 ALA A C 1
ATOM 688 O O . ALA A 1 94 ? -22.088 6.650 17.360 1.00 96.62 94 ALA A O 1
ATOM 689 N N . THR A 1 95 ? -20.035 6.211 16.532 1.00 97.00 95 THR A N 1
ATOM 690 C CA . THR A 1 95 ? -19.920 4.854 17.085 1.00 97.00 95 THR A CA 1
ATOM 691 C C . THR A 1 95 ? -19.854 4.888 18.613 1.00 97.00 95 THR A C 1
ATOM 693 O O . THR A 1 95 ? -20.602 4.164 19.273 1.00 97.00 95 THR A O 1
ATOM 696 N N . LEU A 1 96 ? -19.040 5.778 19.191 1.00 97.69 96 LEU A N 1
ATOM 697 C CA . LEU A 1 96 ? -18.943 5.974 20.642 1.00 97.69 96 LEU A CA 1
ATOM 698 C C . LEU A 1 96 ? -20.275 6.432 21.249 1.00 97.69 96 LEU A C 1
ATOM 700 O O . LEU A 1 96 ? -20.736 5.848 22.228 1.00 97.69 96 LEU A O 1
ATOM 704 N N . ALA A 1 97 ? -20.959 7.392 20.620 1.00 97.25 97 ALA A N 1
ATOM 705 C CA . ALA A 1 97 ? -22.280 7.840 21.064 1.00 97.25 97 ALA A CA 1
ATOM 706 C C . ALA A 1 97 ? -23.341 6.723 20.993 1.00 97.25 97 ALA A C 1
ATOM 708 O O . ALA A 1 97 ? -24.321 6.712 21.743 1.00 97.25 97 ALA A O 1
ATOM 709 N N . LEU A 1 98 ? -23.205 5.771 20.066 1.00 96.75 98 LEU A N 1
ATOM 710 C CA . LEU A 1 98 ? -24.084 4.604 19.994 1.00 96.75 98 LEU A CA 1
ATOM 711 C C . LEU A 1 98 ? -23.746 3.558 21.067 1.00 96.75 98 LEU A C 1
ATOM 713 O O . LEU A 1 98 ? -24.668 2.969 21.636 1.00 96.75 98 LEU A O 1
ATOM 717 N N . ALA A 1 99 ? -22.463 3.371 21.384 1.00 97.56 99 ALA A N 1
ATOM 718 C CA . ALA A 1 99 ? -22.013 2.520 22.483 1.00 97.56 99 ALA A CA 1
ATOM 719 C C . ALA A 1 99 ? -22.504 3.037 23.841 1.00 97.56 99 ALA A C 1
ATOM 721 O O . ALA A 1 99 ? -23.089 2.272 24.610 1.00 97.56 99 ALA A O 1
ATOM 722 N N . GLU A 1 100 ? -22.386 4.343 24.084 1.00 97.56 100 GLU A N 1
ATOM 723 C CA . GLU A 1 100 ? -22.882 4.997 25.297 1.00 97.56 100 GLU A CA 1
ATOM 724 C C . GLU A 1 100 ? -24.399 4.818 25.457 1.00 97.56 100 GLU A C 1
ATOM 726 O O . GLU A 1 100 ? -24.875 4.366 26.500 1.00 97.56 100 GLU A O 1
ATOM 731 N N . ARG A 1 101 ? -25.179 5.061 24.391 1.00 97.19 101 ARG A N 1
ATOM 732 C CA . ARG A 1 101 ? -26.638 4.836 24.395 1.00 97.19 101 ARG A CA 1
ATOM 733 C C . ARG A 1 101 ? -27.019 3.386 24.698 1.00 97.19 101 ARG A C 1
ATOM 735 O O . ARG A 1 101 ? -28.068 3.137 25.291 1.00 97.19 101 ARG A O 1
ATOM 742 N N . LYS A 1 102 ? -26.178 2.430 24.298 1.00 96.88 102 LYS A N 1
ATOM 743 C CA . LYS A 1 102 ? -26.342 0.996 24.584 1.00 96.88 102 LYS A CA 1
ATOM 744 C C . LYS A 1 102 ? -25.753 0.576 25.935 1.00 96.88 102 LYS A C 1
ATOM 746 O O . LYS A 1 102 ? -25.872 -0.595 26.282 1.00 96.88 102 LYS A O 1
ATOM 751 N N . ARG A 1 103 ? -25.183 1.516 26.701 1.00 97.81 103 ARG A N 1
ATOM 752 C CA . ARG A 1 103 ? -24.524 1.295 27.999 1.00 97.81 103 ARG A CA 1
ATOM 753 C C . ARG A 1 103 ? -23.380 0.281 27.918 1.00 97.81 103 ARG A C 1
ATOM 755 O O . ARG A 1 103 ? -23.193 -0.509 28.838 1.00 97.81 103 ARG A O 1
ATOM 762 N N . LEU A 1 104 ? -22.649 0.295 26.806 1.00 98.06 104 LEU A N 1
ATOM 763 C CA . LEU A 1 104 ? -21.467 -0.537 26.607 1.00 98.06 104 LEU A CA 1
ATOM 764 C C . LEU A 1 104 ? -20.233 0.194 27.131 1.00 98.06 104 LEU A C 1
ATOM 766 O O . LEU A 1 104 ? -20.050 1.383 26.871 1.00 98.06 104 LEU A O 1
ATOM 770 N N . SER A 1 105 ? -19.375 -0.527 27.843 1.00 97.94 105 SER A N 1
ATOM 771 C CA . SER A 1 105 ? -18.065 -0.025 28.245 1.00 97.94 105 SER A CA 1
ATOM 772 C C . SER A 1 105 ? -17.118 0.014 27.042 1.00 97.94 105 SER A C 1
ATOM 774 O O . SER A 1 105 ? -16.953 -0.974 26.324 1.00 97.94 105 SER A O 1
ATOM 776 N N . THR A 1 106 ? -16.495 1.170 26.819 1.00 98.19 106 THR A N 1
ATOM 777 C CA . THR A 1 106 ? -15.580 1.407 25.697 1.00 98.19 106 THR A CA 1
ATOM 778 C C . THR A 1 106 ? -14.186 1.751 26.196 1.00 98.19 106 THR A C 1
ATOM 780 O O . THR A 1 106 ? -14.051 2.580 27.095 1.00 98.19 106 THR A O 1
ATOM 783 N N . GLN A 1 107 ? -13.153 1.199 25.564 1.00 98.38 107 GLN A N 1
ATOM 784 C CA . GLN A 1 107 ? -11.770 1.636 25.750 1.00 98.38 107 GLN A CA 1
ATOM 785 C C . GLN A 1 107 ? -11.169 2.079 24.414 1.00 98.38 107 GLN A C 1
ATOM 787 O O . GLN A 1 107 ? -11.407 1.455 23.381 1.00 98.38 107 GLN A O 1
ATOM 792 N N . LEU A 1 108 ? -10.398 3.167 24.434 1.00 98.50 108 LEU A N 1
ATOM 793 C CA . LEU A 1 108 ? -9.675 3.660 23.264 1.00 98.50 108 LEU A CA 1
ATOM 794 C C . LEU A 1 108 ? -8.206 3.240 23.339 1.00 98.50 108 LEU A C 1
ATOM 796 O O . LEU A 1 108 ? -7.577 3.367 24.390 1.00 98.50 108 LEU A O 1
ATOM 800 N N . LEU A 1 109 ? -7.672 2.745 22.225 1.00 98.19 109 LEU A N 1
ATOM 801 C CA . LEU A 1 109 ? -6.238 2.522 22.046 1.00 98.19 109 LEU A CA 1
ATOM 802 C C . LEU A 1 109 ? -5.542 3.817 21.617 1.00 98.19 109 LEU A C 1
ATOM 804 O O . LEU A 1 109 ? -6.181 4.839 21.360 1.00 98.19 109 LEU A O 1
ATOM 808 N N . SER A 1 110 ? -4.215 3.760 21.506 1.00 96.75 110 SER A N 1
ATOM 809 C CA . SER A 1 110 ? -3.439 4.840 20.902 1.00 96.75 110 SER A CA 1
ATOM 810 C C . SER A 1 110 ? -3.887 5.091 19.453 1.00 96.75 110 SER A C 1
ATOM 812 O O . SER A 1 110 ? -4.095 4.121 18.710 1.00 96.75 110 SER A O 1
ATOM 814 N N . PRO A 1 111 ? -4.035 6.367 19.047 1.00 96.75 111 PRO A N 1
ATOM 815 C CA . PRO A 1 111 ? -4.410 6.706 17.685 1.00 96.75 111 PRO A CA 1
ATOM 816 C C . PRO A 1 111 ? -3.290 6.356 16.701 1.00 96.75 111 PRO A C 1
ATOM 818 O O . PRO A 1 111 ? -2.105 6.490 17.030 1.00 96.75 111 PRO A O 1
ATOM 821 N N . LEU A 1 112 ? -3.671 5.931 15.497 1.00 96.81 112 LEU A N 1
ATOM 822 C CA . LEU A 1 112 ? -2.763 5.675 14.377 1.00 96.81 112 LEU A CA 1
ATOM 823 C C . LEU A 1 112 ? -3.161 6.498 13.153 1.00 96.81 112 LEU A C 1
ATOM 825 O O . LEU A 1 112 ? -4.270 7.019 13.071 1.00 96.81 112 LEU A O 1
ATOM 829 N N . ARG A 1 113 ? -2.220 6.612 12.215 1.00 95.62 113 ARG A N 1
ATOM 830 C CA . ARG A 1 113 ? -2.438 7.232 10.911 1.00 95.62 113 ARG A CA 1
ATOM 831 C C . ARG A 1 113 ? -2.708 6.155 9.869 1.00 95.62 113 ARG A C 1
ATOM 833 O O . ARG A 1 113 ? -1.936 5.205 9.747 1.00 95.62 113 ARG A O 1
ATOM 840 N N . ASP A 1 114 ? -3.798 6.340 9.159 1.00 94.31 114 ASP A N 1
ATOM 841 C CA . ASP A 1 114 ? -4.191 5.678 7.928 1.00 94.31 114 ASP A CA 1
ATOM 842 C C . ASP A 1 114 ? -3.484 6.299 6.717 1.00 94.31 114 ASP A C 1
ATOM 844 O O . ASP A 1 114 ? -3.143 7.480 6.696 1.00 94.31 114 ASP A O 1
ATOM 848 N N . LEU A 1 115 ? -3.191 5.472 5.719 1.00 93.62 115 LEU A N 1
ATOM 849 C CA . LEU A 1 115 ? -2.540 5.873 4.477 1.00 93.62 115 LEU A CA 1
ATOM 850 C C . LEU A 1 115 ? -3.591 6.089 3.378 1.00 93.62 115 LEU A C 1
ATOM 852 O O . LEU A 1 115 ? -3.776 5.221 2.525 1.00 93.62 115 LEU A O 1
ATOM 856 N N . ASP A 1 116 ? -4.231 7.260 3.377 1.00 89.81 116 ASP A N 1
ATOM 857 C CA . ASP A 1 116 ? -5.234 7.635 2.366 1.00 89.81 116 ASP A CA 1
ATOM 858 C C . ASP A 1 116 ? -4.731 8.693 1.381 1.00 89.81 116 ASP A C 1
ATOM 860 O O . ASP A 1 116 ? -5.069 8.671 0.192 1.00 89.81 116 ASP A O 1
ATOM 864 N N . THR A 1 117 ? -3.909 9.630 1.860 1.00 89.19 117 THR A N 1
ATOM 865 C CA . THR A 1 117 ? -3.453 10.782 1.076 1.00 89.19 117 THR A CA 1
ATOM 866 C C . THR A 1 117 ? -1.924 10.854 0.957 1.00 89.19 117 THR A C 1
ATOM 868 O O . THR A 1 117 ? -1.191 10.236 1.736 1.00 89.19 117 THR A O 1
ATOM 871 N N . PRO A 1 118 ? -1.388 11.633 -0.006 1.00 86.06 118 PRO A N 1
ATOM 872 C CA . PRO A 1 118 ? 0.046 11.921 -0.060 1.00 86.06 118 PRO A CA 1
ATOM 873 C C . PRO A 1 118 ? 0.588 12.592 1.210 1.00 86.06 118 PRO A C 1
ATOM 875 O O . PRO A 1 118 ? 1.734 12.342 1.584 1.00 86.06 118 PRO A O 1
ATOM 878 N N . ASP A 1 119 ? -0.226 13.406 1.885 1.00 88.94 119 ASP A N 1
ATOM 879 C CA . ASP A 1 119 ? 0.162 14.050 3.142 1.00 88.94 119 ASP A CA 1
ATOM 880 C C . ASP A 1 119 ? 0.296 13.015 4.268 1.00 88.94 119 ASP A C 1
ATOM 882 O O . ASP A 1 119 ? 1.214 13.109 5.086 1.00 88.94 119 ASP A O 1
ATOM 886 N N . ASP A 1 120 ? -0.541 11.972 4.267 1.00 92.81 120 ASP A N 1
ATOM 887 C CA . ASP A 1 120 ? -0.394 10.858 5.205 1.00 92.81 120 ASP A CA 1
ATOM 888 C C . ASP A 1 120 ? 0.887 10.078 4.957 1.00 92.81 120 ASP A C 1
ATOM 890 O O . ASP A 1 120 ? 1.599 9.756 5.907 1.00 92.81 120 ASP A O 1
ATOM 894 N N . ALA A 1 121 ? 1.220 9.825 3.688 1.00 91.88 121 ALA A N 1
ATOM 895 C CA . ALA A 1 121 ? 2.480 9.191 3.319 1.00 91.88 121 ALA A CA 1
ATOM 896 C C . ALA A 1 121 ? 3.683 9.995 3.833 1.00 91.88 121 ALA A C 1
ATOM 898 O O . ALA A 1 121 ? 4.598 9.416 4.417 1.00 91.88 121 ALA A O 1
ATOM 899 N N . ALA A 1 122 ? 3.669 11.320 3.658 1.00 90.12 122 ALA A N 1
ATOM 900 C CA . ALA A 1 122 ? 4.723 12.198 4.157 1.00 90.12 122 ALA A CA 1
ATOM 901 C C . ALA A 1 122 ? 4.822 12.148 5.689 1.00 90.12 122 ALA A C 1
ATOM 903 O O . ALA A 1 122 ? 5.908 11.941 6.222 1.00 90.12 122 ALA A O 1
ATOM 904 N N . ALA A 1 123 ? 3.694 12.254 6.395 1.00 92.81 123 ALA A N 1
ATOM 905 C CA . ALA A 1 123 ? 3.666 12.193 7.854 1.00 92.81 123 ALA A CA 1
ATOM 906 C C . ALA A 1 123 ? 4.088 10.819 8.408 1.00 92.81 123 ALA A C 1
ATOM 908 O O . ALA A 1 123 ? 4.714 10.740 9.464 1.00 92.81 123 ALA A O 1
ATOM 909 N N . LEU A 1 124 ? 3.767 9.727 7.708 1.00 95.25 124 LEU A N 1
ATOM 910 C CA . LEU A 1 124 ? 4.168 8.370 8.086 1.00 95.25 124 LEU A CA 1
ATOM 911 C C . LEU A 1 124 ? 5.680 8.160 7.988 1.00 95.2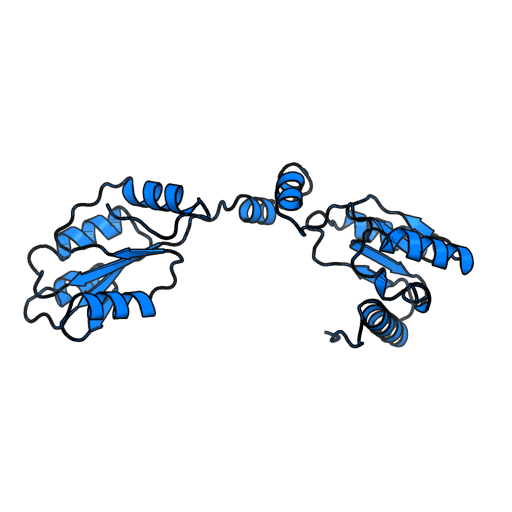5 124 LEU A C 1
ATOM 913 O O . LEU A 1 124 ? 6.225 7.394 8.779 1.00 95.25 124 LEU A O 1
ATOM 917 N N . LEU A 1 125 ? 6.369 8.834 7.061 1.00 93.81 125 LEU A N 1
ATOM 918 C CA . LEU A 1 125 ? 7.828 8.733 6.926 1.00 93.81 125 LEU A CA 1
ATOM 919 C C . LEU A 1 125 ? 8.594 9.262 8.147 1.00 93.81 125 LEU A C 1
ATOM 921 O O . LEU A 1 125 ? 9.745 8.861 8.340 1.00 93.81 125 LEU A O 1
ATOM 925 N N . ASP A 1 126 ? 7.953 10.105 8.958 1.00 93.25 126 ASP A N 1
ATOM 926 C CA . ASP A 1 126 ? 8.482 10.620 10.221 1.00 93.25 126 ASP A CA 1
ATOM 927 C C . ASP A 1 126 ? 8.098 9.744 11.434 1.00 93.25 126 ASP A C 1
ATOM 929 O O . ASP A 1 126 ? 8.614 9.955 12.535 1.00 93.25 126 ASP A O 1
ATOM 933 N N . ASP A 1 127 ? 7.213 8.747 11.270 1.00 93.81 127 ASP A N 1
ATOM 934 C CA . ASP A 1 127 ? 6.820 7.840 12.355 1.00 93.81 127 ASP A CA 1
ATOM 935 C C . ASP A 1 127 ? 7.876 6.731 12.537 1.00 93.81 127 ASP A C 1
ATOM 937 O O . ASP A 1 127 ? 8.053 5.888 11.651 1.00 93.81 127 ASP A O 1
ATOM 941 N N . PRO A 1 128 ? 8.554 6.647 13.699 1.00 92.12 128 PRO A N 1
ATOM 942 C CA . PRO A 1 128 ? 9.591 5.642 13.938 1.00 92.12 128 PRO A CA 1
ATOM 943 C C . PRO A 1 128 ? 9.058 4.202 13.964 1.00 92.12 128 PRO A C 1
ATOM 945 O O . PRO A 1 128 ? 9.848 3.259 13.963 1.00 92.12 128 PRO A O 1
ATOM 948 N N . ARG A 1 129 ? 7.734 4.012 14.021 1.00 93.44 129 ARG A N 1
ATOM 949 C CA . ARG A 1 129 ? 7.085 2.696 13.976 1.00 93.44 129 ARG A CA 1
ATOM 950 C C . ARG A 1 129 ? 6.838 2.211 12.549 1.00 93.44 129 ARG A C 1
ATOM 952 O O . ARG A 1 129 ? 6.432 1.062 12.390 1.00 93.44 129 ARG A O 1
ATOM 959 N N . LEU A 1 130 ? 7.037 3.052 11.529 1.00 95.50 130 LEU A N 1
ATOM 960 C CA . LEU A 1 130 ? 6.807 2.669 10.139 1.00 95.50 130 LEU A CA 1
ATOM 961 C C . LEU A 1 130 ? 7.793 1.559 9.720 1.00 95.50 130 LEU A C 1
ATOM 963 O O . LEU A 1 130 ? 9.008 1.753 9.827 1.00 95.50 130 LEU A O 1
ATOM 967 N N . PRO A 1 131 ? 7.313 0.407 9.211 1.00 94.25 131 PRO A N 1
ATOM 968 C CA . PRO A 1 131 ? 8.188 -0.643 8.699 1.00 94.25 131 PRO A CA 1
ATOM 969 C C . PRO A 1 131 ? 9.114 -0.140 7.582 1.00 94.25 131 PRO A C 1
ATOM 971 O O . PRO A 1 131 ? 8.697 0.615 6.703 1.00 94.25 131 PRO A O 1
ATOM 974 N N . ALA A 1 132 ? 10.382 -0.561 7.602 1.00 89.88 132 ALA A N 1
ATOM 975 C CA . ALA A 1 132 ? 11.413 -0.047 6.693 1.00 89.88 132 ALA A CA 1
ATOM 976 C C . ALA A 1 132 ? 11.126 -0.335 5.208 1.00 89.88 132 ALA A C 1
ATOM 978 O O . ALA A 1 132 ? 11.466 0.466 4.339 1.00 89.88 132 ALA A O 1
ATOM 979 N N . ASP A 1 133 ? 10.489 -1.464 4.912 1.00 88.25 133 ASP A N 1
ATOM 980 C CA . ASP A 1 133 ? 10.039 -1.839 3.574 1.00 88.25 133 ASP A CA 1
ATOM 981 C C . ASP A 1 133 ? 8.897 -0.941 3.077 1.00 88.25 133 ASP A C 1
ATOM 983 O O . ASP A 1 133 ? 8.936 -0.487 1.933 1.00 88.25 133 ASP A O 1
ATOM 987 N N . ILE A 1 134 ? 7.932 -0.612 3.941 1.00 90.50 134 ILE A N 1
ATOM 988 C CA . ILE A 1 134 ? 6.880 0.365 3.632 1.00 90.50 134 ILE A CA 1
ATOM 989 C C . ILE A 1 134 ? 7.490 1.760 3.453 1.00 90.50 134 ILE A C 1
ATOM 991 O O . ILE A 1 134 ? 7.174 2.436 2.477 1.00 90.50 134 ILE A O 1
ATOM 995 N N . ALA A 1 135 ? 8.414 2.178 4.323 1.00 90.50 135 ALA A N 1
ATOM 996 C CA . ALA A 1 135 ? 9.113 3.457 4.190 1.00 90.50 135 ALA A CA 1
ATOM 997 C C . ALA A 1 135 ? 9.856 3.572 2.848 1.00 90.50 135 ALA A C 1
ATOM 999 O O . ALA A 1 135 ? 9.742 4.591 2.170 1.00 90.50 135 ALA A O 1
ATOM 1000 N N . ALA A 1 136 ? 10.555 2.516 2.422 1.00 84.25 136 ALA A N 1
ATOM 1001 C CA . ALA A 1 136 ? 11.230 2.478 1.124 1.00 84.25 136 ALA A CA 1
ATOM 1002 C C . ALA A 1 136 ? 10.243 2.591 -0.055 1.00 84.25 136 ALA A C 1
ATOM 1004 O O . ALA A 1 136 ? 10.525 3.278 -1.042 1.00 84.25 136 ALA A O 1
ATOM 1005 N N . LEU A 1 137 ? 9.065 1.958 0.043 1.00 84.81 137 LEU A N 1
ATOM 1006 C CA . LEU A 1 137 ? 7.998 2.097 -0.954 1.00 84.81 137 LEU A CA 1
ATOM 1007 C C . LEU A 1 137 ? 7.450 3.530 -1.004 1.00 84.81 137 LEU A C 1
ATOM 1009 O O . LEU A 1 137 ? 7.331 4.092 -2.093 1.00 84.81 137 LEU A O 1
ATOM 1013 N N . LEU A 1 138 ? 7.167 4.136 0.153 1.00 86.00 138 LEU A N 1
ATOM 1014 C CA . LEU A 1 138 ? 6.638 5.501 0.247 1.00 86.00 138 LEU A CA 1
ATOM 1015 C C . LEU A 1 138 ? 7.639 6.551 -0.251 1.00 86.00 138 LEU A C 1
ATOM 1017 O O . LEU A 1 138 ? 7.247 7.493 -0.936 1.00 86.00 138 LEU A O 1
ATOM 1021 N N . ARG A 1 139 ? 8.940 6.362 0.003 1.00 79.88 139 ARG A N 1
ATOM 1022 C CA . ARG A 1 139 ? 10.001 7.233 -0.534 1.00 79.88 139 ARG A CA 1
ATOM 1023 C C . ARG A 1 139 ? 10.222 7.073 -2.040 1.00 79.88 139 ARG A C 1
ATOM 1025 O O . ARG A 1 139 ? 11.043 7.794 -2.601 1.00 79.88 139 ARG A O 1
ATOM 1032 N N . LYS A 1 140 ? 9.525 6.134 -2.699 1.00 69.06 140 LYS A N 1
ATOM 1033 C CA . LYS A 1 140 ? 9.814 5.703 -4.077 1.00 69.06 140 LYS A CA 1
ATOM 1034 C C . LYS A 1 140 ? 11.295 5.339 -4.259 1.00 69.06 140 LYS A C 1
ATOM 1036 O O . LYS A 1 140 ? 11.868 5.547 -5.322 1.00 69.06 140 LYS A O 1
ATOM 1041 N N . GLU A 1 141 ? 11.927 4.758 -3.236 1.00 61.25 141 GLU A N 1
ATOM 1042 C CA . GLU A 1 141 ? 13.339 4.343 -3.288 1.00 61.25 141 GLU A CA 1
ATOM 1043 C C . GLU A 1 141 ? 13.564 3.111 -4.178 1.00 61.25 141 GLU A C 1
ATOM 1045 O O . GLU A 1 141 ? 14.696 2.658 -4.353 1.00 61.25 141 GLU A O 1
ATOM 1050 N N . ARG A 1 142 ? 12.506 2.565 -4.792 1.00 61.53 142 ARG A N 1
ATOM 1051 C CA . ARG A 1 142 ? 12.665 1.603 -5.878 1.00 61.53 142 ARG A CA 1
ATOM 1052 C C . ARG A 1 142 ? 13.028 2.353 -7.159 1.00 61.53 142 ARG A C 1
ATOM 1054 O O . ARG A 1 142 ? 12.205 3.123 -7.652 1.00 61.53 142 ARG A O 1
ATOM 1061 N N . PRO A 1 143 ? 14.230 2.134 -7.717 1.00 66.69 143 PRO A N 1
ATOM 1062 C CA . PRO A 1 143 ? 14.613 2.789 -8.953 1.00 66.69 143 PRO A CA 1
ATOM 1063 C C . PRO A 1 143 ? 13.647 2.381 -10.065 1.00 66.69 143 PRO A C 1
ATOM 1065 O O . PRO A 1 143 ? 13.414 1.188 -10.267 1.00 66.69 143 PRO A O 1
ATOM 1068 N N . VAL A 1 144 ? 13.124 3.375 -10.790 1.00 75.62 144 VAL A N 1
ATOM 1069 C CA . VAL A 1 144 ? 12.243 3.169 -11.946 1.00 75.62 144 VAL A CA 1
ATOM 1070 C C . VAL A 1 144 ? 12.870 2.135 -12.878 1.00 75.62 144 VAL A C 1
ATOM 1072 O O . VAL A 1 144 ? 14.036 2.270 -13.292 1.00 75.62 144 VAL A O 1
ATOM 1075 N N . LYS A 1 145 ? 12.113 1.078 -13.185 1.00 82.19 145 LYS A N 1
ATOM 1076 C CA . LYS A 1 145 ? 12.588 0.005 -14.056 1.00 82.19 145 LYS A CA 1
ATOM 1077 C C . LYS A 1 145 ? 12.602 0.507 -15.497 1.00 82.19 145 LYS A C 1
ATOM 1079 O O . LYS A 1 145 ? 11.555 0.807 -16.066 1.00 82.19 145 LYS A O 1
ATOM 1084 N N . VAL A 1 146 ? 13.781 0.560 -16.108 1.00 86.25 146 VAL A N 1
ATOM 1085 C CA . VAL A 1 146 ? 13.960 0.977 -17.506 1.00 86.25 146 VAL A CA 1
ATOM 1086 C C . VAL A 1 146 ? 14.174 -0.264 -18.370 1.00 86.25 146 VAL A C 1
ATOM 1088 O O . VAL A 1 146 ? 14.846 -1.199 -17.949 1.00 86.25 146 VAL A O 1
ATOM 1091 N N . SER A 1 147 ? 13.571 -0.311 -19.556 1.00 90.19 147 SER A N 1
ATOM 1092 C CA . SER A 1 147 ? 13.855 -1.321 -20.582 1.00 90.19 147 SER A CA 1
ATOM 1093 C C . SER A 1 147 ? 14.508 -0.664 -21.789 1.00 90.19 147 SER A C 1
ATOM 1095 O O . SER A 1 147 ? 13.924 0.250 -22.373 1.00 90.19 147 SER A O 1
ATOM 1097 N N . ILE A 1 148 ? 15.695 -1.138 -22.170 1.00 91.31 148 ILE A N 1
ATOM 1098 C CA . ILE A 1 148 ? 16.423 -0.633 -23.336 1.00 91.31 148 ILE A CA 1
ATOM 1099 C C . ILE A 1 148 ? 15.987 -1.410 -24.582 1.00 91.31 148 ILE A C 1
ATOM 1101 O O . ILE A 1 148 ? 15.979 -2.641 -24.580 1.00 91.31 148 ILE A O 1
ATOM 1105 N N . ILE A 1 149 ? 15.609 -0.692 -25.641 1.00 93.38 149 ILE A N 1
ATOM 1106 C CA . ILE A 1 149 ? 15.182 -1.261 -26.924 1.00 93.38 149 ILE A CA 1
ATOM 1107 C C . ILE A 1 149 ? 16.100 -0.743 -28.028 1.00 93.38 149 ILE A C 1
ATOM 1109 O O . ILE A 1 149 ? 16.094 0.455 -28.321 1.00 93.38 149 ILE A O 1
ATOM 1113 N N . MET A 1 150 ? 16.812 -1.651 -28.696 1.00 93.94 150 MET A N 1
ATOM 1114 C CA . MET A 1 150 ? 17.710 -1.316 -29.801 1.00 93.94 150 MET A CA 1
ATOM 1115 C C . MET A 1 150 ? 17.181 -1.864 -31.134 1.00 93.94 150 MET A C 1
ATOM 1117 O O . MET A 1 150 ? 17.339 -3.054 -31.416 1.00 93.94 150 MET A O 1
ATOM 1121 N N . PRO A 1 151 ? 16.523 -1.046 -31.981 1.00 95.12 151 PRO A N 1
ATOM 1122 C CA . PRO A 1 151 ? 16.164 -1.473 -33.326 1.00 95.12 151 PRO A CA 1
ATOM 1123 C C . PRO A 1 151 ? 17.420 -1.554 -34.204 1.00 95.12 151 PRO A C 1
ATOM 1125 O O . PRO A 1 151 ? 18.120 -0.555 -34.364 1.00 95.12 151 PRO A O 1
ATOM 1128 N N . VAL A 1 152 ? 17.668 -2.714 -34.814 1.00 95.19 152 VAL A N 1
ATOM 1129 C CA . VAL A 1 152 ? 18.839 -2.958 -35.677 1.00 95.19 152 VAL A CA 1
ATOM 1130 C C . VAL A 1 152 ? 18.438 -3.498 -37.046 1.00 95.19 152 VAL A C 1
ATOM 1132 O O . VAL A 1 152 ? 17.435 -4.202 -37.186 1.00 95.19 152 VAL A O 1
ATOM 1135 N N . LEU A 1 153 ? 19.197 -3.139 -38.077 1.00 96.31 153 LEU A N 1
ATOM 1136 C CA . LEU A 1 153 ? 19.076 -3.707 -39.416 1.00 96.31 153 LEU A CA 1
ATOM 1137 C C . LEU A 1 153 ? 20.420 -3.570 -40.133 1.00 96.31 153 LEU A C 1
ATOM 1139 O O . LEU A 1 153 ? 20.748 -2.475 -40.578 1.00 96.31 153 LEU A O 1
ATOM 1143 N N . ASN A 1 154 ? 21.132 -4.679 -40.303 1.00 96.12 154 ASN A N 1
ATOM 1144 C CA . ASN A 1 154 ? 22.464 -4.722 -40.905 1.00 96.12 154 ASN A CA 1
ATOM 1145 C C . ASN A 1 154 ? 23.484 -3.793 -40.212 1.00 96.12 154 ASN A C 1
ATOM 1147 O O . ASN A 1 154 ? 24.086 -2.924 -40.838 1.00 96.12 154 ASN A O 1
ATOM 1151 N N . GLU A 1 155 ? 23.621 -3.954 -38.898 1.00 95.19 155 GLU A N 1
ATOM 1152 C CA . GLU A 1 155 ? 24.476 -3.174 -37.996 1.00 95.19 155 GLU A CA 1
ATOM 1153 C C . GLU A 1 155 ? 25.673 -3.998 -37.477 1.00 95.19 155 GLU A C 1
ATOM 1155 O O . GLU A 1 155 ? 26.156 -3.775 -36.364 1.00 95.19 155 GLU A O 1
ATOM 1160 N N . GLU A 1 156 ? 26.172 -4.980 -38.241 1.00 94.69 156 GLU A N 1
ATOM 1161 C CA . GLU A 1 156 ? 27.226 -5.901 -37.775 1.00 94.69 156 GLU A CA 1
ATOM 1162 C C . GLU A 1 156 ? 28.501 -5.192 -37.285 1.00 94.69 156 GLU A C 1
ATOM 1164 O O . GLU A 1 156 ? 29.188 -5.683 -36.387 1.00 94.69 156 GLU A O 1
ATOM 1169 N N . ALA A 1 157 ? 28.792 -4.013 -37.842 1.00 93.94 157 ALA A N 1
ATOM 1170 C CA . ALA A 1 157 ? 29.973 -3.222 -37.520 1.00 93.94 157 ALA A CA 1
ATOM 1171 C C . ALA A 1 157 ? 29.914 -2.563 -36.131 1.00 93.94 157 ALA A C 1
ATOM 1173 O O . ALA A 1 157 ? 30.958 -2.301 -35.533 1.00 93.94 157 ALA A O 1
ATOM 1174 N N . THR A 1 158 ? 28.715 -2.273 -35.621 1.00 93.75 158 THR A N 1
ATOM 1175 C CA . THR A 1 158 ? 28.507 -1.427 -34.433 1.00 93.75 158 THR A CA 1
ATOM 1176 C C . THR A 1 158 ? 27.837 -2.191 -33.295 1.00 93.75 158 THR A C 1
ATOM 1178 O O . THR A 1 158 ? 28.233 -2.038 -32.136 1.00 93.75 158 THR A O 1
ATOM 1181 N N . VAL A 1 159 ? 26.889 -3.081 -33.616 1.00 93.38 159 VAL A N 1
ATOM 1182 C CA . VAL A 1 159 ? 25.989 -3.717 -32.646 1.00 93.38 159 VAL A CA 1
ATOM 1183 C C . VAL A 1 159 ? 26.744 -4.404 -31.508 1.00 93.38 159 VAL A C 1
ATOM 1185 O O . VAL A 1 159 ? 26.459 -4.153 -30.343 1.00 93.38 159 VAL A O 1
ATOM 1188 N N . ARG A 1 160 ? 27.787 -5.192 -31.800 1.00 92.25 160 ARG A N 1
ATOM 1189 C CA . ARG A 1 160 ? 28.534 -5.928 -30.763 1.00 92.25 160 ARG A CA 1
ATOM 1190 C C . ARG A 1 160 ? 29.144 -4.996 -29.722 1.00 92.25 160 ARG A C 1
ATOM 1192 O O . ARG A 1 160 ? 29.040 -5.243 -28.520 1.00 92.25 160 ARG A O 1
ATOM 1199 N N . THR A 1 161 ? 29.817 -3.948 -30.187 1.00 91.38 161 THR A N 1
ATOM 1200 C CA . THR A 1 161 ? 30.528 -3.010 -29.318 1.00 91.38 161 THR A CA 1
ATOM 1201 C C . THR A 1 161 ? 29.549 -2.203 -28.481 1.00 91.38 161 THR A C 1
ATOM 1203 O O . THR A 1 161 ? 29.793 -2.012 -27.289 1.00 91.38 161 THR A O 1
ATOM 1206 N N . SER A 1 162 ? 28.431 -1.789 -29.072 1.00 91.56 162 SER A N 1
ATOM 1207 C CA . SER A 1 162 ? 27.387 -1.040 -28.376 1.00 91.56 162 SER A CA 1
ATOM 1208 C C . SER A 1 162 ? 26.720 -1.882 -27.293 1.00 91.56 162 SER A C 1
ATOM 1210 O O . SER A 1 162 ? 26.744 -1.479 -26.132 1.00 91.56 162 SER A O 1
ATOM 1212 N N . LEU A 1 163 ? 26.273 -3.100 -27.611 1.00 91.19 163 LEU A N 1
ATOM 1213 C CA . LEU A 1 163 ? 25.684 -4.015 -26.623 1.00 91.19 163 LEU A CA 1
ATOM 1214 C C . LEU A 1 163 ? 26.667 -4.377 -25.505 1.00 91.19 163 LEU A C 1
ATOM 1216 O O . LEU A 1 163 ? 26.301 -4.413 -24.335 1.00 91.19 163 LEU A O 1
ATOM 1220 N N . SER A 1 164 ? 27.944 -4.602 -25.835 1.00 89.50 164 SER A N 1
ATOM 1221 C CA . SER A 1 164 ? 28.973 -4.903 -24.828 1.00 89.50 164 SER A CA 1
ATOM 1222 C C . SER A 1 164 ? 29.143 -3.767 -23.816 1.00 89.50 164 SER A C 1
ATOM 1224 O O . SER A 1 164 ? 29.352 -4.018 -22.629 1.00 89.50 164 SER A O 1
ATOM 1226 N N . ARG A 1 165 ? 29.060 -2.510 -24.272 1.00 88.25 165 ARG A N 1
ATOM 1227 C CA . ARG A 1 165 ? 29.119 -1.329 -23.399 1.00 88.25 165 ARG A CA 1
ATOM 1228 C C . ARG A 1 165 ? 27.844 -1.194 -22.573 1.00 88.25 165 ARG A C 1
ATOM 1230 O O . ARG A 1 165 ? 27.942 -0.999 -21.366 1.00 88.25 165 ARG A O 1
ATOM 12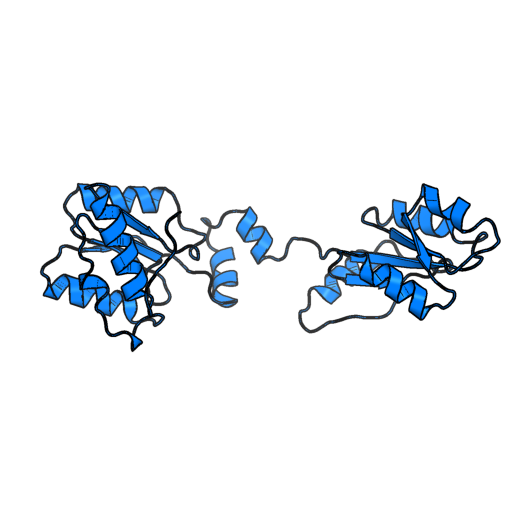37 N N . LEU A 1 166 ? 26.678 -1.366 -23.196 1.00 89.00 166 LEU A N 1
ATOM 1238 C CA . LEU A 1 166 ? 25.388 -1.290 -22.513 1.00 89.00 166 LEU A CA 1
ATOM 1239 C C . LEU A 1 166 ? 25.259 -2.361 -21.432 1.00 89.00 166 LEU A C 1
ATOM 1241 O O . LEU A 1 166 ? 24.924 -2.024 -20.309 1.00 89.00 166 LEU A O 1
ATOM 1245 N N . CYS A 1 167 ? 25.643 -3.608 -21.701 1.00 86.88 167 CYS A N 1
ATOM 1246 C CA . CYS A 1 167 ? 25.651 -4.673 -20.693 1.00 86.88 167 CYS A CA 1
ATOM 1247 C C . CYS A 1 167 ? 26.559 -4.362 -19.497 1.00 86.88 167 CYS A C 1
ATOM 1249 O O . CYS A 1 167 ? 26.260 -4.750 -18.369 1.00 86.88 167 CYS A O 1
ATOM 1251 N N . ARG A 1 168 ? 27.692 -3.691 -19.740 1.00 87.00 168 ARG A N 1
ATOM 1252 C CA . ARG A 1 168 ? 28.641 -3.305 -18.688 1.00 87.00 168 ARG A CA 1
ATOM 1253 C C . ARG A 1 168 ? 28.099 -2.156 -17.842 1.00 87.00 168 ARG A C 1
ATOM 1255 O O . ARG A 1 168 ? 28.192 -2.210 -16.620 1.00 87.00 168 ARG A O 1
ATOM 1262 N N . ASP A 1 169 ? 27.589 -1.118 -18.496 1.00 84.38 169 ASP A N 1
ATOM 1263 C CA . ASP A 1 169 ? 27.215 0.139 -17.845 1.00 84.38 169 ASP A CA 1
ATOM 1264 C C . ASP A 1 169 ? 25.771 0.091 -17.304 1.00 84.38 169 ASP A C 1
ATOM 1266 O O . ASP A 1 169 ? 25.446 0.754 -16.318 1.00 84.38 169 ASP A O 1
ATOM 1270 N N . PHE A 1 170 ? 24.922 -0.745 -17.906 1.00 86.25 170 PHE A N 1
ATOM 1271 C CA . PHE A 1 170 ? 23.498 -0.918 -17.622 1.00 86.25 170 PHE A CA 1
ATOM 1272 C C . PHE A 1 170 ? 23.138 -2.421 -17.606 1.00 86.25 170 PHE A C 1
ATOM 1274 O O . PHE A 1 170 ? 22.531 -2.934 -18.546 1.00 86.25 170 PHE A O 1
ATOM 1281 N N . PRO A 1 171 ? 23.482 -3.157 -16.531 1.00 75.69 171 PRO A N 1
ATOM 1282 C CA . PRO A 1 171 ? 23.236 -4.604 -16.443 1.00 75.69 171 PRO A CA 1
ATOM 1283 C C . PRO A 1 171 ? 21.738 -4.975 -16.436 1.00 75.69 171 PRO A C 1
ATOM 1285 O O . PRO A 1 171 ? 21.374 -6.134 -16.642 1.00 75.69 171 PRO A O 1
ATOM 1288 N N . ASP A 1 172 ? 20.863 -3.989 -16.226 1.00 65.75 172 ASP A N 1
ATOM 1289 C CA . ASP A 1 172 ? 19.413 -4.133 -16.219 1.00 65.75 172 ASP A CA 1
ATOM 1290 C C . ASP A 1 172 ? 18.831 -3.997 -17.645 1.00 65.75 172 ASP A C 1
ATOM 1292 O O . ASP A 1 172 ? 18.384 -2.928 -18.048 1.00 65.75 172 ASP A O 1
ATOM 1296 N N . CYS A 1 173 ? 18.770 -5.122 -18.367 1.00 60.06 173 CYS A N 1
ATOM 1297 C CA . CYS A 1 173 ? 17.946 -5.382 -19.564 1.00 60.06 173 CYS A CA 1
ATOM 1298 C C . CYS A 1 173 ? 18.172 -4.530 -20.830 1.00 60.06 173 CYS A C 1
ATOM 1300 O O . CYS A 1 173 ? 17.692 -3.401 -20.959 1.00 60.06 173 CYS A O 1
ATOM 1302 N N . GLU A 1 174 ? 18.672 -5.214 -21.863 1.00 72.12 174 GLU A N 1
ATOM 1303 C CA . GLU A 1 174 ? 18.611 -4.793 -23.258 1.00 72.12 174 GLU A CA 1
ATOM 1304 C C . GLU A 1 174 ? 17.874 -5.813 -24.141 1.00 72.12 174 GLU A C 1
ATOM 1306 O O . GLU A 1 174 ? 18.067 -7.030 -24.044 1.00 72.12 174 GLU A O 1
ATOM 1311 N N . LEU A 1 175 ? 17.021 -5.286 -25.019 1.00 81.75 175 LEU A N 1
ATOM 1312 C CA . LEU A 1 175 ? 16.237 -6.024 -25.997 1.00 81.75 175 LEU A CA 1
ATOM 1313 C C . LEU A 1 175 ? 16.555 -5.499 -27.401 1.00 81.75 175 LEU A C 1
ATOM 1315 O O . LEU A 1 175 ? 16.177 -4.384 -27.773 1.00 81.75 175 LEU A O 1
ATOM 1319 N N . VAL A 1 176 ? 17.223 -6.318 -28.203 1.00 84.38 176 VAL A N 1
ATOM 1320 C CA . VAL A 1 176 ? 17.550 -5.996 -29.594 1.00 84.38 176 VAL A CA 1
ATOM 1321 C C . VAL A 1 176 ? 16.392 -6.419 -30.480 1.00 84.38 176 VAL A C 1
ATOM 1323 O O . VAL A 1 176 ? 15.907 -7.543 -30.379 1.00 84.38 176 VAL A O 1
ATOM 1326 N N . VAL A 1 177 ? 15.939 -5.537 -31.369 1.00 90.12 177 VAL A N 1
ATOM 1327 C CA . VAL A 1 177 ? 14.856 -5.842 -32.308 1.00 90.12 177 VAL A CA 1
ATOM 1328 C C . VAL A 1 177 ? 15.364 -5.769 -33.738 1.00 90.12 177 VAL A C 1
ATOM 1330 O O . VAL A 1 177 ? 15.484 -4.692 -34.329 1.00 90.12 177 VAL A O 1
ATOM 1333 N N . ASP A 1 178 ? 15.617 -6.939 -34.305 1.00 93.12 178 ASP A N 1
ATOM 1334 C CA . ASP A 1 178 ? 16.092 -7.116 -35.665 1.00 93.12 178 ASP A CA 1
ATOM 1335 C C . ASP A 1 178 ? 14.965 -6.938 -36.696 1.00 93.12 178 ASP A C 1
ATOM 1337 O O . ASP A 1 178 ? 13.877 -7.504 -36.572 1.00 93.12 178 ASP A O 1
ATOM 1341 N N . GLY A 1 179 ? 15.234 -6.133 -37.724 1.00 91.25 179 GLY A N 1
ATOM 1342 C CA . GLY A 1 179 ? 14.313 -5.834 -38.823 1.00 91.25 179 GLY A CA 1
ATOM 1343 C C . GLY A 1 179 ? 14.452 -6.751 -40.041 1.00 91.25 179 GLY A C 1
ATOM 1344 O O . GLY A 1 179 ? 14.013 -6.353 -41.124 1.00 91.25 179 GLY A O 1
ATOM 1345 N N . GLY A 1 180 ? 15.089 -7.916 -39.893 1.00 93.56 180 GLY A N 1
ATOM 1346 C CA . GLY A 1 180 ? 15.442 -8.815 -40.988 1.00 93.56 180 GLY A CA 1
ATOM 1347 C C . GLY A 1 180 ? 16.845 -8.553 -41.525 1.00 93.56 180 GLY A C 1
ATOM 1348 O O . GLY A 1 180 ? 17.004 -8.380 -42.736 1.00 93.56 180 GLY A O 1
ATOM 1349 N N . SER A 1 181 ? 17.841 -8.475 -40.637 1.00 96.12 181 SER A N 1
ATOM 1350 C CA . SER A 1 181 ? 19.241 -8.351 -41.052 1.00 96.12 181 SER A CA 1
ATOM 1351 C C . SER A 1 181 ? 19.684 -9.568 -41.868 1.00 96.12 181 SER A C 1
ATOM 1353 O O . SER A 1 181 ? 19.259 -10.697 -41.626 1.00 96.12 181 SER A O 1
ATOM 1355 N N . THR A 1 182 ? 20.542 -9.324 -42.850 1.00 96.12 182 THR A N 1
ATOM 1356 C CA . THR A 1 182 ? 21.110 -10.323 -43.766 1.00 96.12 182 THR A CA 1
ATOM 1357 C C . THR A 1 182 ? 22.610 -10.531 -43.554 1.00 96.12 182 THR A C 1
ATOM 1359 O O . THR A 1 182 ? 23.228 -11.291 -44.293 1.00 96.12 182 THR A O 1
ATOM 1362 N N . ASP A 1 183 ? 23.194 -9.820 -42.595 1.00 96.69 183 ASP A N 1
ATOM 1363 C CA . ASP A 1 183 ? 24.607 -9.848 -42.220 1.00 96.69 183 ASP A CA 1
ATOM 1364 C C . ASP A 1 183 ? 24.795 -10.490 -40.825 1.00 96.69 183 ASP A C 1
ATOM 1366 O O . ASP A 1 183 ? 23.872 -11.111 -40.283 1.00 96.69 183 ASP A O 1
ATOM 1370 N N . ALA A 1 184 ? 25.973 -10.337 -40.210 1.00 96.56 184 ALA A N 1
ATOM 1371 C CA . ALA A 1 184 ? 26.270 -10.939 -38.908 1.00 96.56 184 ALA A CA 1
ATOM 1372 C C . ALA A 1 184 ? 25.654 -10.194 -37.699 1.00 96.56 184 ALA A C 1
ATOM 1374 O O . ALA A 1 184 ? 26.046 -10.457 -36.556 1.00 96.56 184 ALA A O 1
ATOM 1375 N N . THR A 1 185 ? 24.696 -9.276 -37.904 1.00 96.19 185 THR A N 1
ATOM 1376 C CA . THR A 1 185 ? 24.085 -8.464 -36.830 1.00 96.19 185 THR A CA 1
ATOM 1377 C C . THR A 1 185 ? 23.466 -9.320 -35.730 1.00 96.19 185 THR A C 1
ATOM 1379 O O . THR A 1 185 ? 23.782 -9.144 -34.555 1.00 96.19 185 THR A O 1
ATOM 1382 N N . VAL A 1 186 ? 22.594 -10.266 -36.097 1.00 95.38 186 VAL A N 1
ATOM 1383 C CA . VAL A 1 186 ? 21.855 -11.099 -35.129 1.00 95.38 186 VAL A CA 1
ATOM 1384 C C . VAL A 1 186 ? 22.806 -12.006 -34.350 1.00 95.38 186 VAL A C 1
ATOM 1386 O O . VAL A 1 186 ? 22.721 -12.088 -33.123 1.00 95.38 186 VAL A O 1
ATOM 1389 N N . GLU A 1 187 ? 23.741 -12.647 -35.054 1.00 96.38 187 GLU A N 1
ATOM 1390 C CA . GLU A 1 187 ? 24.767 -13.498 -34.448 1.00 96.38 187 GLU A CA 1
ATOM 1391 C C . GLU A 1 187 ? 25.617 -12.703 -33.454 1.00 96.38 187 GLU A C 1
ATOM 1393 O O . GLU A 1 187 ? 25.836 -13.152 -32.331 1.00 96.38 187 GLU A O 1
ATOM 1398 N N . SER A 1 188 ? 26.016 -11.486 -33.825 1.00 94.56 188 SER A N 1
ATOM 1399 C CA . SER A 1 188 ? 26.806 -10.603 -32.966 1.00 94.56 188 SER A CA 1
ATOM 1400 C C . SER A 1 188 ? 26.028 -10.047 -31.773 1.00 94.56 188 SER A C 1
ATOM 1402 O O . SER A 1 188 ? 26.654 -9.694 -30.775 1.00 94.56 188 SER A O 1
ATOM 1404 N N . ALA A 1 189 ? 24.696 -9.970 -31.855 1.00 93.19 189 ALA A N 1
ATOM 1405 C CA . ALA A 1 189 ? 23.847 -9.429 -30.799 1.00 93.19 189 ALA A CA 1
ATOM 1406 C C . ALA A 1 189 ? 23.445 -10.451 -29.727 1.00 93.19 189 ALA A C 1
ATOM 1408 O O . ALA A 1 189 ? 23.434 -10.132 -28.537 1.00 93.19 189 ALA A O 1
ATOM 1409 N N . SER A 1 190 ? 23.149 -11.685 -30.138 1.00 92.00 190 SER A N 1
ATOM 1410 C CA . SER A 1 190 ? 22.625 -12.739 -29.257 1.00 92.00 190 SER A CA 1
ATOM 1411 C C . SER A 1 190 ? 23.443 -13.062 -27.990 1.00 92.00 190 SER A C 1
ATOM 1413 O O . SER A 1 190 ? 22.819 -13.419 -26.991 1.00 92.00 190 SER A O 1
ATOM 1415 N N . PRO A 1 191 ? 24.788 -12.918 -27.942 1.00 91.31 191 PRO A N 1
ATOM 1416 C CA . PRO A 1 191 ? 25.545 -13.169 -26.713 1.00 91.31 191 PRO A CA 1
ATOM 1417 C C . PRO A 1 191 ? 25.345 -12.094 -25.640 1.00 91.31 191 PRO A C 1
ATOM 1419 O O . PRO A 1 191 ? 25.666 -12.325 -24.477 1.00 91.31 191 PRO A O 1
ATOM 1422 N N . HIS A 1 192 ? 24.869 -10.912 -26.035 1.00 89.69 192 HIS A N 1
ATOM 1423 C CA . HIS A 1 192 ? 24.788 -9.735 -25.175 1.00 89.69 192 HIS A CA 1
ATOM 1424 C C . HIS A 1 192 ? 23.342 -9.354 -24.841 1.00 89.69 192 HIS A C 1
ATOM 1426 O O . HIS A 1 192 ? 23.088 -8.806 -23.776 1.00 89.69 192 HIS A O 1
ATOM 1432 N N . ALA A 1 193 ? 22.383 -9.662 -25.716 1.00 91.31 193 ALA A N 1
ATOM 1433 C CA . ALA A 1 193 ? 20.999 -9.243 -25.543 1.00 91.31 193 ALA A CA 1
ATOM 1434 C C . ALA A 1 193 ? 19.997 -10.287 -26.043 1.00 91.31 193 ALA A C 1
ATOM 1436 O O . ALA A 1 193 ? 20.301 -11.150 -26.869 1.00 91.31 193 ALA A O 1
ATOM 1437 N N . THR A 1 194 ? 18.752 -10.160 -25.581 1.00 92.81 194 THR A N 1
ATOM 1438 C CA . THR A 1 194 ? 17.639 -10.910 -26.174 1.00 92.81 194 THR A CA 1
ATOM 1439 C C . THR A 1 194 ? 17.320 -10.312 -27.540 1.00 92.81 194 THR A C 1
ATOM 1441 O O . THR A 1 194 ? 17.040 -9.118 -27.632 1.00 92.81 194 THR A O 1
ATOM 1444 N N . VAL A 1 195 ? 17.336 -11.131 -28.594 1.00 94.19 195 VAL A N 1
ATOM 1445 C CA . VAL A 1 195 ? 17.004 -10.694 -29.955 1.00 94.19 195 VAL A CA 1
ATOM 1446 C C . VAL A 1 195 ? 15.560 -11.064 -30.287 1.00 94.19 195 VAL A C 1
ATOM 1448 O O . VAL A 1 195 ? 15.173 -12.230 -30.220 1.00 94.19 195 VAL A O 1
ATOM 1451 N N . LEU A 1 196 ? 14.763 -10.071 -30.672 1.00 95.75 196 LEU A N 1
ATOM 1452 C CA . LEU A 1 196 ? 13.439 -10.242 -31.260 1.00 95.75 196 LEU A CA 1
ATOM 1453 C C . LEU A 1 196 ? 13.496 -9.978 -32.757 1.00 95.75 196 LEU A C 1
ATOM 1455 O O . LEU A 1 196 ? 14.200 -9.079 -33.206 1.00 95.75 196 LEU A O 1
ATOM 1459 N N . HIS A 1 197 ? 12.674 -10.691 -33.518 1.00 96.44 197 HIS A N 1
ATOM 1460 C CA . HIS A 1 197 ? 12.515 -10.443 -34.946 1.00 96.44 197 HIS A CA 1
ATOM 1461 C C . HIS A 1 197 ? 11.244 -9.643 -35.223 1.00 96.44 197 HIS A C 1
ATOM 1463 O O . HIS A 1 197 ? 10.182 -9.886 -34.645 1.00 96.44 197 HIS A O 1
ATOM 1469 N N . SER A 1 198 ? 11.349 -8.688 -36.139 1.00 96.06 198 SER A N 1
ATOM 1470 C CA . SER A 1 198 ? 10.249 -7.854 -36.603 1.00 96.06 198 SER A CA 1
ATOM 1471 C C . SER A 1 198 ? 10.332 -7.660 -38.114 1.00 96.06 198 SER A C 1
ATOM 1473 O O . SER A 1 198 ? 11.384 -7.807 -38.731 1.00 96.06 198 SER A O 1
ATOM 1475 N N . ALA A 1 199 ? 9.211 -7.286 -38.729 1.00 94.62 199 ALA A N 1
ATOM 1476 C CA . ALA A 1 199 ? 9.243 -6.811 -40.104 1.00 94.62 199 ALA A CA 1
ATOM 1477 C C . ALA A 1 199 ? 10.058 -5.512 -40.189 1.00 94.62 199 ALA A C 1
ATOM 1479 O O . ALA A 1 199 ? 9.949 -4.649 -39.312 1.00 94.62 199 ALA A O 1
ATOM 1480 N N . ARG A 1 200 ? 10.808 -5.346 -41.283 1.00 94.94 200 ARG A N 1
ATOM 1481 C CA . ARG A 1 200 ? 11.621 -4.154 -41.539 1.00 94.94 200 ARG A CA 1
ATOM 1482 C C . ARG A 1 200 ? 10.836 -2.861 -41.303 1.00 94.94 200 ARG A C 1
ATOM 1484 O O . ARG A 1 200 ? 9.747 -2.664 -41.848 1.00 94.94 200 ARG A O 1
ATOM 1491 N N . GLY A 1 201 ? 11.436 -1.950 -40.540 1.00 93.56 201 GLY A N 1
ATOM 1492 C CA . GLY A 1 201 ? 10.931 -0.600 -40.320 1.00 93.56 201 GLY A CA 1
ATOM 1493 C C . GLY A 1 201 ? 11.104 -0.171 -38.870 1.00 93.56 201 GLY A C 1
ATOM 1494 O O . GLY A 1 201 ? 10.556 -0.799 -37.969 1.00 93.56 201 GLY A O 1
ATOM 1495 N N . ARG A 1 202 ? 11.792 0.956 -38.655 1.00 90.94 202 ARG A N 1
ATOM 1496 C CA . ARG A 1 202 ? 12.169 1.456 -37.323 1.00 90.94 202 ARG A CA 1
ATOM 1497 C C . ARG A 1 202 ? 11.001 1.476 -36.333 1.00 90.94 202 ARG A C 1
ATOM 1499 O O . ARG A 1 202 ? 11.096 0.890 -35.263 1.00 90.94 202 ARG A O 1
ATOM 1506 N N . ALA A 1 203 ? 9.870 2.067 -36.718 1.00 93.81 203 ALA A N 1
ATOM 1507 C CA . ALA A 1 203 ? 8.684 2.120 -35.861 1.00 93.81 203 ALA A CA 1
ATOM 1508 C C . ALA A 1 203 ? 8.122 0.724 -35.531 1.00 93.81 203 ALA A C 1
ATOM 1510 O O . ALA A 1 203 ? 7.665 0.484 -34.418 1.00 93.81 203 ALA A O 1
ATOM 1511 N N . ARG A 1 204 ? 8.168 -0.223 -36.477 1.00 95.69 204 ARG A N 1
ATOM 1512 C CA . ARG A 1 204 ? 7.708 -1.604 -36.254 1.00 95.69 204 ARG A CA 1
ATOM 1513 C C . ARG A 1 204 ? 8.615 -2.322 -35.264 1.00 95.69 204 ARG A C 1
ATOM 1515 O O . ARG A 1 204 ? 8.108 -2.977 -34.357 1.00 95.69 204 ARG A O 1
ATOM 1522 N N . GLN A 1 205 ? 9.923 -2.138 -35.403 1.00 95.94 205 GLN A N 1
ATOM 1523 C CA . GLN A 1 205 ? 10.925 -2.695 -34.501 1.00 95.94 205 GLN A CA 1
ATOM 1524 C C . GLN A 1 205 ? 10.766 -2.118 -33.086 1.00 95.94 205 GLN A C 1
ATOM 1526 O O . GLN A 1 205 ? 10.570 -2.875 -32.139 1.00 95.94 205 GLN A O 1
ATOM 1531 N N . MET A 1 206 ? 10.699 -0.790 -32.947 1.00 94.19 206 MET A N 1
ATOM 1532 C CA . MET A 1 206 ? 10.457 -0.122 -31.659 1.00 94.19 206 MET A CA 1
ATOM 1533 C C . MET A 1 206 ? 9.161 -0.609 -30.991 1.00 94.19 206 MET A C 1
ATOM 1535 O O . MET A 1 206 ? 9.180 -1.004 -29.829 1.00 94.19 206 MET A O 1
ATOM 1539 N N . ASN A 1 207 ? 8.052 -0.678 -31.737 1.00 96.12 207 ASN A N 1
ATOM 1540 C CA . ASN A 1 207 ? 6.769 -1.170 -31.218 1.00 96.12 207 ASN A CA 1
ATOM 1541 C C . ASN A 1 207 ? 6.799 -2.661 -30.848 1.00 96.12 207 ASN A C 1
ATOM 1543 O O . ASN A 1 207 ? 6.076 -3.089 -29.951 1.00 96.12 207 ASN A O 1
ATOM 1547 N N . THR A 1 208 ? 7.597 -3.469 -31.549 1.00 96.06 208 THR A N 1
ATOM 1548 C CA . THR A 1 208 ? 7.773 -4.893 -31.229 1.00 96.06 208 THR A CA 1
ATOM 1549 C C . THR A 1 208 ? 8.515 -5.043 -29.908 1.00 96.06 208 THR A C 1
ATOM 1551 O O . THR A 1 208 ? 8.045 -5.783 -29.048 1.00 96.06 208 THR A O 1
ATOM 1554 N N . GLY A 1 209 ? 9.604 -4.292 -29.715 1.00 93.50 209 GLY A N 1
ATOM 1555 C CA . GLY A 1 209 ? 10.331 -4.256 -28.446 1.00 93.50 209 GLY A CA 1
ATOM 1556 C C . GLY A 1 209 ? 9.444 -3.784 -27.296 1.00 93.50 209 GLY A C 1
ATOM 1557 O O . GLY A 1 209 ? 9.301 -4.487 -26.302 1.00 93.50 209 GLY A O 1
ATOM 1558 N N . ALA A 1 210 ? 8.740 -2.664 -27.487 1.00 92.94 210 ALA A N 1
ATOM 1559 C CA . ALA A 1 210 ? 7.868 -2.068 -26.475 1.00 92.94 210 ALA A CA 1
ATOM 1560 C C . ALA A 1 210 ? 6.814 -3.042 -25.921 1.00 92.94 210 ALA A C 1
ATOM 1562 O O . ALA A 1 210 ? 6.541 -3.033 -24.728 1.00 92.94 210 ALA A O 1
ATOM 1563 N N . ARG A 1 211 ? 6.251 -3.919 -26.766 1.00 94.31 211 ARG A N 1
ATOM 1564 C CA . ARG A 1 211 ? 5.255 -4.926 -26.348 1.00 94.31 211 ARG A CA 1
ATOM 1565 C C . ARG A 1 211 ? 5.823 -6.066 -25.498 1.00 94.31 211 ARG A C 1
ATOM 1567 O O . ARG A 1 211 ? 5.043 -6.751 -24.847 1.00 94.31 211 ARG A O 1
ATOM 1574 N N . HIS A 1 212 ? 7.132 -6.300 -25.540 1.00 91.62 212 HIS A N 1
ATOM 1575 C CA . HIS A 1 212 ? 7.797 -7.366 -24.781 1.00 91.62 212 HIS A CA 1
ATOM 1576 C C . HIS A 1 212 ? 8.456 -6.850 -23.496 1.00 91.62 212 HIS A C 1
ATOM 1578 O O . HIS A 1 212 ? 8.776 -7.634 -22.603 1.00 91.62 212 HIS A O 1
ATOM 1584 N N . CYS A 1 213 ? 8.666 -5.539 -23.391 1.00 90.62 213 CYS A N 1
ATOM 1585 C CA . CYS A 1 213 ? 9.269 -4.913 -22.226 1.00 90.62 213 CYS A CA 1
ATOM 1586 C C . CYS A 1 213 ? 8.297 -4.841 -21.041 1.00 90.62 213 CYS A C 1
ATOM 1588 O O . CYS A 1 213 ? 7.095 -4.655 -21.199 1.00 90.62 213 CYS A O 1
ATOM 1590 N N . THR A 1 214 ? 8.852 -4.951 -19.833 1.00 87.81 214 THR A N 1
ATOM 1591 C CA . THR A 1 214 ? 8.116 -4.814 -18.558 1.00 87.81 214 THR A CA 1
ATOM 1592 C C . THR A 1 214 ? 8.607 -3.632 -17.723 1.00 87.81 214 THR A C 1
ATOM 1594 O O . THR A 1 214 ? 8.210 -3.488 -16.570 1.00 87.81 214 THR A O 1
ATOM 1597 N N . GLY A 1 215 ? 9.528 -2.830 -18.266 1.00 86.56 215 GLY A N 1
ATOM 1598 C CA . GLY A 1 215 ? 9.960 -1.587 -17.644 1.00 86.56 215 GLY A CA 1
ATOM 1599 C C . GLY A 1 215 ? 8.838 -0.557 -17.636 1.00 86.56 215 GLY A C 1
ATOM 1600 O O . GLY A 1 215 ? 8.017 -0.509 -18.548 1.00 86.56 215 GLY A O 1
ATOM 1601 N N . GLU A 1 216 ? 8.842 0.278 -16.607 1.00 84.94 216 GLU A N 1
ATOM 1602 C CA . GLU A 1 216 ? 7.985 1.459 -16.494 1.00 84.94 216 GLU A CA 1
ATOM 1603 C C . GLU A 1 216 ? 8.377 2.516 -17.536 1.00 84.94 216 GLU A C 1
ATOM 1605 O O . GLU A 1 216 ? 7.541 3.289 -17.996 1.00 84.94 216 GLU A O 1
ATOM 1610 N N . VAL A 1 217 ? 9.652 2.515 -17.937 1.00 87.56 217 VAL A N 1
ATOM 1611 C CA . VAL A 1 217 ? 10.222 3.424 -18.934 1.00 87.56 217 VAL A CA 1
ATOM 1612 C C . VAL A 1 217 ? 10.825 2.621 -20.074 1.00 87.56 217 VAL A C 1
ATOM 1614 O O . VAL A 1 217 ? 11.576 1.669 -19.852 1.00 87.56 217 VAL A O 1
ATOM 1617 N N . LEU A 1 218 ? 10.534 3.040 -21.303 1.00 90.56 218 LEU A N 1
ATOM 1618 C CA . LEU A 1 218 ? 11.132 2.490 -22.513 1.00 90.56 218 LEU A CA 1
ATOM 1619 C C . LEU A 1 218 ? 12.203 3.450 -23.025 1.00 90.56 218 LEU A C 1
ATOM 1621 O O . LEU A 1 218 ? 11.900 4.590 -23.378 1.00 90.56 218 LEU A O 1
ATOM 1625 N N . TRP A 1 219 ? 13.448 2.986 -23.083 1.00 92.00 219 TRP A N 1
ATOM 1626 C CA . TRP A 1 219 ? 14.565 3.755 -23.612 1.00 92.00 219 TRP A CA 1
ATOM 1627 C C . TRP A 1 219 ? 14.992 3.190 -24.962 1.00 92.00 219 TRP A C 1
ATOM 1629 O O . TRP A 1 219 ? 15.553 2.101 -25.055 1.00 92.00 219 TRP A O 1
ATOM 1639 N N . PHE A 1 220 ? 14.701 3.929 -26.028 1.00 92.38 220 PHE A N 1
ATOM 1640 C CA . PHE A 1 220 ? 15.085 3.539 -27.379 1.00 92.38 220 PHE A CA 1
ATOM 1641 C C . PHE A 1 220 ? 16.502 4.023 -27.682 1.00 92.38 220 PHE A C 1
ATOM 1643 O O . PHE A 1 220 ? 16.769 5.221 -27.620 1.00 92.38 220 PHE A O 1
ATOM 1650 N N . VAL A 1 221 ? 17.389 3.090 -28.020 1.00 91.25 221 VAL A N 1
ATOM 1651 C CA . VAL A 1 221 ? 18.818 3.337 -28.253 1.00 91.25 221 VAL A CA 1
ATOM 1652 C C . VAL A 1 221 ? 19.189 2.872 -29.657 1.00 91.25 221 VAL A C 1
ATOM 1654 O O . VAL A 1 221 ? 18.705 1.843 -30.115 1.00 91.25 221 VAL A O 1
ATOM 1657 N N . HIS A 1 222 ? 20.038 3.614 -30.365 1.00 89.81 222 HIS A N 1
ATOM 1658 C CA . HIS A 1 222 ? 20.554 3.183 -31.665 1.00 89.81 222 HIS A CA 1
ATOM 1659 C C . HIS A 1 222 ? 21.911 2.484 -31.527 1.00 89.81 222 HIS A C 1
ATOM 1661 O O . HIS A 1 222 ? 22.691 2.797 -30.629 1.00 89.81 222 HIS A O 1
ATOM 1667 N N . ALA A 1 223 ? 22.189 1.530 -32.421 1.00 87.50 223 ALA A N 1
ATOM 1668 C CA . ALA A 1 223 ? 23.415 0.730 -32.394 1.00 87.50 223 ALA A CA 1
ATOM 1669 C C . ALA A 1 223 ? 24.691 1.558 -32.613 1.00 87.50 223 ALA A C 1
ATOM 1671 O O . ALA A 1 223 ? 25.772 1.115 -32.245 1.00 87.50 223 ALA A O 1
ATOM 1672 N N . ASP A 1 224 ? 24.579 2.760 -33.168 1.00 86.50 224 ASP A N 1
ATOM 1673 C CA . ASP A 1 224 ? 25.668 3.701 -33.431 1.00 86.50 224 ASP A CA 1
ATOM 1674 C C . ASP A 1 224 ? 25.812 4.794 -32.353 1.00 86.50 224 ASP A C 1
ATOM 1676 O O . ASP A 1 224 ? 26.633 5.700 -32.495 1.00 86.50 224 ASP A O 1
ATOM 1680 N N . THR A 1 225 ? 25.032 4.729 -31.269 1.00 85.50 225 THR A N 1
ATOM 1681 C CA . THR A 1 225 ? 25.022 5.759 -30.223 1.00 85.50 225 THR A CA 1
ATOM 1682 C C . THR A 1 225 ? 25.934 5.398 -29.053 1.00 85.50 225 THR A C 1
ATOM 1684 O O . THR A 1 225 ? 25.815 4.330 -28.452 1.00 85.50 225 THR A O 1
ATOM 1687 N N . GLU A 1 226 ? 26.810 6.328 -28.666 1.00 84.12 226 GLU A N 1
ATOM 1688 C CA . GLU A 1 226 ? 27.552 6.242 -27.407 1.00 84.12 226 GLU A CA 1
ATOM 1689 C C . GLU A 1 226 ? 26.744 6.866 -26.268 1.00 84.12 226 GLU A C 1
ATOM 1691 O O . GLU A 1 226 ? 26.335 8.024 -26.336 1.00 84.12 226 GLU A O 1
ATOM 1696 N N . ILE A 1 227 ? 26.531 6.098 -25.201 1.00 86.62 227 ILE A N 1
ATOM 1697 C CA . ILE A 1 227 ? 25.758 6.535 -24.041 1.00 86.62 227 ILE A CA 1
ATOM 1698 C C . ILE A 1 227 ? 26.699 6.834 -22.880 1.00 86.62 227 ILE A C 1
ATOM 1700 O O . ILE A 1 227 ? 27.526 6.005 -22.503 1.00 86.62 227 ILE A O 1
ATOM 1704 N N . ALA A 1 228 ? 26.549 8.014 -22.278 1.00 87.69 228 ALA A N 1
ATOM 1705 C CA . ALA A 1 228 ? 27.276 8.357 -21.064 1.00 87.69 228 ALA A CA 1
ATOM 1706 C C . ALA A 1 228 ? 26.844 7.439 -19.900 1.00 87.69 228 ALA A C 1
ATOM 1708 O O . ALA A 1 228 ? 25.641 7.285 -19.679 1.00 87.69 228 ALA A O 1
ATOM 1709 N N . PRO A 1 229 ? 27.767 6.913 -19.072 1.00 83.31 229 PRO A N 1
ATOM 1710 C CA . PRO A 1 229 ? 27.415 6.040 -17.942 1.00 83.31 229 PRO A CA 1
ATOM 1711 C C . PRO A 1 229 ? 26.407 6.653 -16.952 1.00 83.31 229 PRO A C 1
ATOM 1713 O O . PRO A 1 229 ? 25.658 5.942 -16.289 1.00 83.31 229 PRO A O 1
ATOM 1716 N N . ALA A 1 230 ? 26.351 7.987 -16.867 1.00 85.38 230 ALA A N 1
ATOM 1717 C CA . ALA A 1 230 ? 25.411 8.709 -16.010 1.00 85.38 230 ALA A CA 1
ATOM 1718 C C . ALA A 1 230 ? 23.982 8.828 -16.584 1.00 85.38 230 ALA 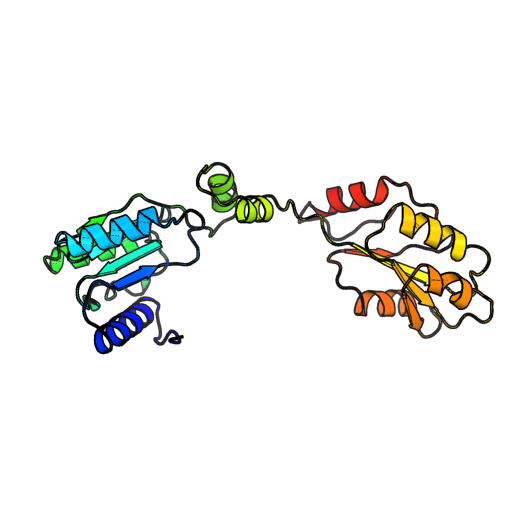A C 1
ATOM 1720 O O . ALA A 1 230 ? 23.074 9.231 -15.855 1.00 85.38 230 ALA A O 1
ATOM 1721 N N . ALA A 1 231 ? 23.756 8.489 -17.857 1.00 87.56 231 ALA A N 1
ATOM 1722 C CA . ALA A 1 231 ? 22.492 8.749 -18.550 1.00 87.56 231 ALA A CA 1
ATOM 1723 C C . ALA A 1 231 ? 21.296 8.047 -17.888 1.00 87.56 231 ALA A C 1
ATOM 1725 O O . ALA A 1 231 ? 20.257 8.669 -17.680 1.00 87.56 231 ALA A O 1
ATOM 1726 N N . LEU A 1 232 ? 21.445 6.787 -17.463 1.00 84.69 232 LEU A N 1
ATOM 1727 C CA . LEU A 1 232 ? 20.363 6.063 -16.789 1.00 84.69 232 LEU A CA 1
ATOM 1728 C C . LEU A 1 232 ? 19.958 6.724 -15.461 1.00 84.69 232 LEU A C 1
ATOM 1730 O O . LEU A 1 232 ? 18.772 6.806 -15.141 1.00 84.69 232 LEU A O 1
ATOM 1734 N N . ALA A 1 233 ? 20.932 7.226 -14.696 1.00 81.75 233 ALA A N 1
ATOM 1735 C CA . ALA A 1 233 ? 20.663 7.939 -13.450 1.00 81.75 233 ALA A CA 1
ATOM 1736 C C . ALA A 1 233 ? 19.916 9.256 -13.709 1.00 81.75 233 ALA A C 1
ATOM 1738 O O . ALA A 1 233 ? 18.980 9.582 -12.982 1.00 81.75 233 ALA A O 1
ATOM 1739 N N . GLN A 1 234 ? 20.276 9.976 -14.774 1.00 85.56 234 GLN A N 1
ATOM 1740 C CA . GLN A 1 234 ? 19.588 11.200 -15.189 1.00 85.56 234 GLN A CA 1
ATOM 1741 C C . GLN A 1 234 ? 18.151 10.923 -15.647 1.00 85.56 234 GLN A C 1
ATOM 1743 O O . GLN A 1 234 ? 17.236 11.614 -15.208 1.00 85.56 234 GLN A O 1
ATOM 1748 N N . ILE A 1 235 ? 17.937 9.879 -16.458 1.00 85.25 235 ILE A N 1
ATOM 1749 C CA . ILE A 1 235 ? 16.600 9.442 -16.889 1.00 85.25 235 ILE A CA 1
ATOM 1750 C C . ILE A 1 235 ? 15.727 9.130 -15.669 1.00 85.25 235 ILE A C 1
ATOM 1752 O O . ILE A 1 235 ? 14.613 9.637 -15.567 1.00 85.25 235 ILE A O 1
ATOM 1756 N N . ARG A 1 236 ? 16.243 8.349 -14.709 1.00 83.00 236 ARG A N 1
ATOM 1757 C CA . ARG A 1 236 ? 15.522 8.017 -13.469 1.00 83.00 236 ARG A CA 1
ATOM 1758 C C . ARG A 1 236 ? 15.203 9.255 -12.630 1.00 83.00 236 ARG A C 1
ATOM 1760 O O . ARG A 1 236 ? 14.100 9.349 -12.108 1.00 83.00 236 ARG A O 1
ATOM 1767 N N . ALA A 1 237 ? 16.140 10.195 -12.511 1.00 81.06 237 ALA A N 1
ATOM 1768 C CA . ALA A 1 237 ? 15.936 11.421 -11.743 1.00 81.06 237 ALA A CA 1
ATOM 1769 C C . ALA A 1 237 ? 14.854 12.318 -12.360 1.00 81.06 237 ALA A C 1
ATOM 1771 O O . ALA A 1 237 ? 14.004 12.837 -11.644 1.00 81.06 237 ALA A O 1
ATOM 1772 N N . VAL A 1 238 ? 14.859 12.471 -13.686 1.00 82.81 238 VAL A N 1
ATOM 1773 C CA . VAL A 1 238 ? 13.869 13.286 -14.402 1.00 82.81 238 VAL A CA 1
ATOM 1774 C C . VAL A 1 238 ? 12.486 12.633 -14.367 1.00 82.81 238 VAL A C 1
ATOM 1776 O O . VAL A 1 238 ? 11.504 13.303 -14.070 1.00 82.81 238 VAL A O 1
ATOM 1779 N N . LEU A 1 239 ? 12.401 11.322 -14.605 1.00 80.75 239 LEU A N 1
ATOM 1780 C CA . LEU A 1 239 ? 11.129 10.587 -14.620 1.00 80.75 239 LEU A CA 1
ATOM 1781 C C . LEU A 1 239 ? 10.580 10.268 -13.220 1.00 80.75 239 LEU A C 1
ATOM 1783 O O . LEU A 1 239 ? 9.485 9.726 -13.099 1.00 80.75 239 LEU A O 1
ATOM 1787 N N . ALA A 1 240 ? 11.301 10.628 -12.154 1.00 71.19 240 ALA A N 1
AT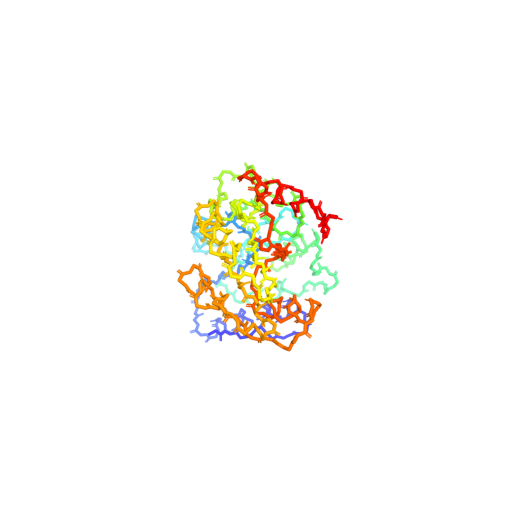OM 1788 C CA . ALA A 1 240 ? 10.739 10.649 -10.807 1.00 71.19 240 ALA A CA 1
ATOM 1789 C C . ALA A 1 240 ? 9.684 11.763 -10.637 1.00 71.19 240 ALA A C 1
ATOM 1791 O O . ALA A 1 240 ? 8.828 11.666 -9.751 1.00 71.19 240 ALA A O 1
ATOM 1792 N N . ALA A 1 241 ? 9.730 12.803 -11.480 1.00 73.75 241 ALA A N 1
ATOM 1793 C CA . ALA A 1 241 ? 8.734 13.864 -11.510 1.00 73.75 241 ALA A CA 1
ATOM 1794 C C . ALA A 1 241 ? 7.440 13.367 -12.195 1.00 73.75 241 ALA A C 1
ATOM 1796 O O . ALA A 1 241 ? 7.489 12.895 -13.333 1.00 73.75 241 ALA A O 1
ATOM 1797 N N . PRO A 1 242 ? 6.272 13.443 -11.525 1.00 66.81 242 PRO A N 1
ATOM 1798 C CA . PRO A 1 242 ? 5.029 12.828 -12.003 1.00 66.81 242 PRO A CA 1
ATOM 1799 C C . PRO A 1 242 ? 4.438 13.487 -13.260 1.00 66.81 242 PRO A C 1
ATOM 1801 O O . PRO A 1 242 ? 3.564 12.909 -13.900 1.00 66.81 242 PRO A O 1
ATOM 1804 N N . ASP A 1 243 ? 4.889 14.689 -13.608 1.00 78.62 243 ASP A N 1
ATOM 1805 C CA . ASP A 1 243 ? 4.484 15.457 -14.784 1.00 78.62 243 ASP A CA 1
ATOM 1806 C C . ASP A 1 243 ? 5.369 15.201 -16.016 1.00 78.62 243 ASP A C 1
ATOM 1808 O O . ASP A 1 243 ? 5.064 15.687 -17.108 1.00 78.62 243 ASP A O 1
ATOM 1812 N N . VAL A 1 244 ? 6.433 14.401 -15.881 1.00 76.75 244 VAL A N 1
ATOM 1813 C CA . VAL A 1 244 ? 7.334 14.075 -16.987 1.00 76.75 244 VAL A CA 1
ATOM 1814 C C . VAL A 1 244 ? 7.041 12.677 -17.525 1.00 76.75 244 VAL A C 1
ATOM 1816 O O . VAL A 1 244 ? 7.234 11.671 -16.852 1.00 76.75 244 VAL A O 1
ATOM 1819 N N . VAL A 1 245 ? 6.606 12.610 -18.785 1.00 74.94 245 VAL A N 1
ATOM 1820 C CA . VAL A 1 245 ? 6.228 11.352 -19.462 1.00 74.94 245 VAL A CA 1
ATOM 1821 C C . VAL A 1 245 ? 7.259 10.865 -20.487 1.00 74.94 245 VAL A C 1
ATOM 1823 O O . VAL A 1 245 ? 7.055 9.840 -21.135 1.00 74.94 245 VAL A O 1
ATOM 1826 N N . GLY A 1 246 ? 8.363 11.595 -20.667 1.00 79.62 246 GLY A N 1
ATOM 1827 C CA . GLY A 1 246 ? 9.421 11.232 -21.606 1.00 79.62 246 GLY A CA 1
ATOM 1828 C C . GLY A 1 246 ? 10.425 12.354 -21.860 1.00 79.62 246 GLY A C 1
ATOM 1829 O O . GLY A 1 246 ? 10.309 13.454 -21.326 1.00 79.62 246 GLY A O 1
ATOM 1830 N N . GLY A 1 247 ? 11.413 12.061 -22.702 1.00 78.19 247 GLY A N 1
ATOM 1831 C CA . GLY A 1 247 ? 12.460 12.993 -23.106 1.00 78.19 247 GLY A CA 1
ATOM 1832 C C . GLY A 1 247 ? 13.286 12.433 -24.263 1.00 78.19 247 GLY A C 1
ATOM 1833 O O . GLY A 1 247 ? 13.074 11.299 -24.693 1.00 78.19 247 GLY A O 1
ATOM 1834 N N . ALA A 1 248 ? 14.219 13.236 -24.763 1.00 69.44 248 ALA A N 1
ATOM 1835 C CA . ALA A 1 248 ? 15.223 12.827 -25.738 1.00 69.44 248 ALA A CA 1
ATOM 1836 C C . ALA A 1 248 ? 16.609 13.197 -25.200 1.00 69.44 248 ALA A C 1
ATOM 1838 O O . ALA A 1 248 ? 16.739 14.196 -24.487 1.00 69.44 248 ALA A O 1
ATOM 1839 N N . VAL A 1 249 ? 17.606 12.377 -25.527 1.00 59.00 249 VAL A N 1
ATOM 1840 C CA . VAL A 1 249 ? 19.023 12.596 -25.207 1.00 59.00 249 VAL A CA 1
ATOM 1841 C C . VAL A 1 249 ? 19.769 12.827 -26.508 1.00 59.00 249 VAL A C 1
ATOM 1843 O O . VAL A 1 249 ? 19.450 12.099 -27.476 1.00 59.00 249 VAL A O 1
#